Protein AF-S2RNC9-F1 (afdb_monomer)

Structure (mmCIF, N/CA/C/O backbone):
data_AF-S2RNC9-F1
#
_entry.id   AF-S2RNC9-F1
#
loop_
_atom_site.group_PDB
_atom_site.id
_atom_site.type_symbol
_atom_site.label_atom_id
_atom_site.label_alt_id
_atom_site.label_comp_id
_atom_site.label_asym_id
_atom_site.label_entity_id
_atom_site.label_seq_id
_atom_site.pdbx_PDB_ins_code
_atom_site.Cartn_x
_atom_site.Cartn_y
_atom_site.Cartn_z
_atom_site.occupancy
_atom_site.B_iso_or_equiv
_atom_site.auth_seq_id
_atom_site.auth_comp_id
_atom_site.auth_asym_id
_atom_site.auth_atom_id
_atom_site.pdbx_PDB_model_num
ATOM 1 N N . MET A 1 1 ? 23.461 -11.764 4.036 1.00 38.16 1 MET A N 1
ATOM 2 C CA . MET A 1 1 ? 23.977 -10.440 3.626 1.00 38.16 1 MET A CA 1
ATOM 3 C C . MET A 1 1 ? 22.777 -9.528 3.473 1.00 38.16 1 MET A C 1
ATOM 5 O O . MET A 1 1 ? 21.875 -9.905 2.746 1.00 38.16 1 MET A O 1
ATOM 9 N N . LEU A 1 2 ? 22.718 -8.410 4.200 1.00 37.97 2 LEU A N 1
ATOM 10 C CA . LEU A 1 2 ? 21.635 -7.430 4.063 1.00 37.97 2 LEU A CA 1
ATOM 11 C C . LEU A 1 2 ? 21.820 -6.706 2.729 1.00 37.97 2 LEU A C 1
ATOM 13 O O . LEU A 1 2 ? 22.698 -5.852 2.611 1.00 37.97 2 LEU A O 1
ATOM 17 N N . THR A 1 3 ? 21.058 -7.086 1.706 1.00 64.19 3 THR A N 1
ATOM 18 C CA . THR A 1 3 ? 21.074 -6.345 0.443 1.00 64.19 3 THR A CA 1
ATOM 19 C C . THR A 1 3 ? 20.247 -5.068 0.585 1.00 64.19 3 THR A C 1
ATOM 21 O O . THR A 1 3 ? 19.328 -4.990 1.398 1.00 64.19 3 THR A O 1
ATOM 24 N N . VAL A 1 4 ? 20.545 -4.041 -0.212 1.00 50.66 4 VAL A N 1
ATOM 25 C CA . VAL A 1 4 ? 19.729 -2.811 -0.249 1.00 50.66 4 VAL A CA 1
ATOM 26 C C . VAL A 1 4 ? 18.264 -3.139 -0.574 1.00 50.66 4 VAL A C 1
ATOM 28 O O . VAL A 1 4 ? 17.361 -2.500 -0.047 1.00 50.66 4 VAL A O 1
ATOM 31 N N . ILE A 1 5 ? 18.026 -4.189 -1.366 1.00 51.03 5 ILE A N 1
ATOM 32 C CA . ILE A 1 5 ? 16.691 -4.713 -1.671 1.00 51.03 5 ILE A CA 1
ATOM 33 C C . ILE A 1 5 ? 16.026 -5.301 -0.415 1.00 51.03 5 ILE A C 1
ATOM 35 O O . ILE A 1 5 ? 14.860 -5.006 -0.172 1.00 51.03 5 ILE A O 1
ATOM 39 N N . ASP A 1 6 ? 16.755 -6.046 0.424 1.00 49.97 6 ASP A N 1
ATOM 40 C CA . ASP A 1 6 ? 16.234 -6.532 1.714 1.00 49.97 6 ASP A CA 1
ATOM 41 C C . ASP A 1 6 ? 15.921 -5.387 2.672 1.00 49.97 6 ASP A C 1
ATOM 43 O O . ASP A 1 6 ? 14.930 -5.438 3.393 1.00 49.97 6 ASP A O 1
ATOM 47 N N . ILE A 1 7 ? 16.738 -4.332 2.675 1.00 58.16 7 ILE A N 1
ATOM 48 C CA . ILE A 1 7 ? 16.488 -3.141 3.491 1.00 58.16 7 ILE A CA 1
ATOM 49 C C . ILE A 1 7 ? 15.240 -2.418 2.985 1.00 58.16 7 ILE A C 1
ATOM 51 O O . ILE A 1 7 ? 14.390 -2.074 3.794 1.00 58.16 7 ILE A O 1
ATOM 55 N N . ILE A 1 8 ? 15.067 -2.246 1.673 1.00 52.94 8 ILE A N 1
ATOM 56 C CA . ILE A 1 8 ? 13.863 -1.635 1.095 1.00 52.94 8 ILE A CA 1
ATOM 57 C C . ILE A 1 8 ? 12.626 -2.487 1.405 1.00 52.94 8 ILE A C 1
ATOM 59 O O . ILE A 1 8 ? 11.639 -1.953 1.900 1.00 52.94 8 ILE A O 1
ATOM 63 N N . ASN A 1 9 ? 12.677 -3.806 1.204 1.00 53.88 9 ASN A N 1
ATOM 64 C CA . ASN A 1 9 ? 11.552 -4.696 1.503 1.00 53.88 9 ASN A CA 1
ATOM 65 C C . ASN A 1 9 ? 11.236 -4.758 2.997 1.00 53.88 9 ASN A C 1
ATOM 67 O O . ASN A 1 9 ? 10.068 -4.805 3.370 1.00 53.88 9 ASN A O 1
ATOM 71 N N . ARG A 1 10 ? 12.246 -4.719 3.868 1.00 60.25 10 ARG A N 1
ATOM 72 C CA . ARG A 1 10 ? 12.044 -4.735 5.318 1.00 60.25 10 ARG A CA 1
ATOM 73 C C . ARG A 1 10 ? 11.558 -3.390 5.834 1.00 60.25 10 ARG A C 1
ATOM 75 O O . ARG A 1 10 ? 10.644 -3.372 6.637 1.00 60.25 10 ARG A O 1
ATOM 82 N N . VAL A 1 11 ? 12.099 -2.276 5.349 1.00 53.41 11 VAL A N 1
ATOM 83 C CA . VAL A 1 11 ? 11.635 -0.925 5.697 1.00 53.41 11 VAL A CA 1
ATOM 84 C C . VAL A 1 11 ? 10.200 -0.729 5.208 1.00 53.41 11 VAL A C 1
ATOM 86 O O . VAL A 1 11 ? 9.338 -0.329 5.980 1.00 53.41 11 VAL A O 1
ATOM 89 N N . LEU A 1 12 ? 9.895 -1.090 3.961 1.00 49.25 12 LEU A N 1
ATOM 90 C CA . LEU A 1 12 ? 8.552 -0.935 3.399 1.00 49.25 12 LEU A CA 1
ATOM 91 C C . LEU A 1 12 ? 7.565 -2.005 3.881 1.00 49.25 12 LEU A C 1
ATOM 93 O O . LEU A 1 12 ? 6.369 -1.745 3.883 1.00 49.25 12 LEU A O 1
ATOM 97 N N . GLY A 1 13 ? 8.021 -3.188 4.288 1.00 42.44 13 GLY A N 1
ATOM 98 C CA . GLY A 1 13 ? 7.188 -4.217 4.915 1.00 42.44 13 GLY A CA 1
ATOM 99 C C . GLY A 1 13 ? 6.885 -3.920 6.385 1.00 42.44 13 GLY A C 1
ATOM 100 O O . GLY A 1 13 ? 5.780 -4.186 6.840 1.00 42.44 13 GLY A O 1
ATOM 101 N N . TYR A 1 14 ? 7.837 -3.321 7.109 1.00 41.12 14 TYR A N 1
ATOM 102 C CA . TYR A 1 14 ? 7.698 -2.947 8.522 1.00 41.12 14 TYR A CA 1
ATOM 103 C C . TYR A 1 14 ? 6.804 -1.723 8.717 1.00 41.12 14 TYR A C 1
ATOM 105 O O . TYR A 1 14 ? 6.082 -1.609 9.703 1.00 41.12 14 TYR A O 1
ATOM 113 N N . PHE A 1 15 ? 6.805 -0.815 7.746 1.00 41.19 15 PHE A N 1
ATOM 114 C CA . PHE A 1 15 ? 5.815 0.235 7.702 1.00 41.19 15 PHE A CA 1
ATOM 115 C C . PHE A 1 15 ? 4.518 -0.323 7.111 1.00 41.19 15 PHE A C 1
ATOM 117 O O . PHE A 1 15 ? 4.415 -0.533 5.898 1.00 41.19 15 PHE A O 1
ATOM 124 N N . ASN A 1 16 ? 3.483 -0.470 7.940 1.00 47.38 16 ASN A N 1
ATOM 125 C CA . ASN A 1 16 ? 2.091 -0.608 7.495 1.00 47.38 16 ASN A CA 1
ATOM 126 C C . ASN A 1 16 ? 1.578 0.704 6.847 1.00 47.38 16 ASN A C 1
ATOM 128 O O . ASN A 1 16 ? 0.508 1.221 7.142 1.00 47.38 16 ASN A O 1
ATOM 132 N N . VAL A 1 17 ? 2.416 1.321 6.013 1.00 45.97 17 VAL A N 1
ATOM 133 C CA . VAL A 1 17 ? 2.155 2.551 5.284 1.00 45.97 17 VAL A CA 1
ATOM 134 C C . VAL A 1 17 ? 1.206 2.215 4.147 1.00 45.97 17 VAL A C 1
ATOM 136 O O . VAL A 1 17 ? 1.411 1.226 3.438 1.00 45.97 17 VAL A O 1
ATOM 139 N N . ALA A 1 18 ? 0.183 3.055 3.992 1.00 53.00 18 ALA A N 1
ATOM 140 C CA . ALA A 1 18 ? -0.773 3.004 2.897 1.00 53.00 18 ALA A CA 1
ATOM 141 C C . ALA A 1 18 ? -0.081 2.759 1.541 1.00 53.00 18 ALA A C 1
ATOM 143 O O . ALA A 1 18 ? 1.075 3.129 1.327 1.00 53.00 18 ALA A O 1
ATOM 144 N N . ASP A 1 19 ? -0.795 2.184 0.579 1.00 63.41 19 ASP A N 1
ATOM 145 C CA . ASP A 1 19 ? -0.248 1.875 -0.750 1.00 63.41 19 ASP A CA 1
ATOM 146 C C . ASP A 1 19 ? 0.374 3.104 -1.454 1.00 63.41 19 ASP A C 1
ATOM 148 O O . ASP A 1 19 ? 1.277 2.984 -2.287 1.00 63.41 19 ASP A O 1
ATOM 152 N N . LYS A 1 20 ? -0.066 4.318 -1.096 1.00 66.88 20 LYS A N 1
ATOM 153 C CA . LYS A 1 20 ? 0.279 5.561 -1.793 1.00 66.88 20 LYS A CA 1
ATOM 154 C C . LYS A 1 20 ? 1.705 6.075 -1.520 1.00 66.88 20 LYS A C 1
ATOM 156 O O . LYS A 1 20 ? 2.403 6.347 -2.499 1.00 66.88 20 LYS A O 1
ATOM 161 N N . PRO A 1 21 ? 2.211 6.210 -0.273 1.00 71.12 21 PRO A N 1
ATOM 162 C CA . PRO A 1 21 ? 3.603 6.620 -0.065 1.00 71.12 21 PRO A CA 1
ATOM 163 C C . PRO A 1 21 ? 4.615 5.559 -0.513 1.00 71.12 21 PRO A C 1
ATOM 165 O O . PRO A 1 21 ? 5.657 5.924 -1.060 1.00 71.12 21 PRO A O 1
ATOM 168 N N . LYS A 1 22 ? 4.290 4.261 -0.378 1.00 71.06 22 LYS A N 1
ATOM 169 C CA . LYS A 1 22 ? 5.110 3.176 -0.947 1.00 71.06 22 LYS A CA 1
ATOM 170 C C . LYS A 1 22 ? 5.212 3.322 -2.465 1.00 71.06 22 LYS A C 1
ATOM 172 O O . LYS A 1 22 ? 6.315 3.343 -3.006 1.00 71.06 22 LYS A O 1
ATOM 177 N N . GLY A 1 23 ? 4.081 3.529 -3.142 1.00 75.75 23 GLY A N 1
ATOM 178 C CA . GLY A 1 23 ? 4.039 3.762 -4.586 1.00 75.75 23 GLY A CA 1
ATOM 179 C C . GLY A 1 23 ? 4.859 4.973 -5.046 1.00 75.75 23 GLY A C 1
ATOM 180 O O . GLY A 1 23 ? 5.595 4.883 -6.031 1.00 75.75 23 GLY A O 1
ATOM 181 N N . LYS A 1 24 ? 4.834 6.085 -4.294 1.00 82.06 24 LYS A N 1
ATOM 182 C CA . LYS A 1 24 ? 5.687 7.260 -4.566 1.00 82.06 24 LYS A CA 1
ATOM 183 C C . LYS A 1 24 ? 7.178 6.923 -4.503 1.00 82.06 24 LYS A C 1
ATOM 185 O O . LYS A 1 24 ? 7.923 7.310 -5.401 1.00 82.06 24 LYS A O 1
ATOM 190 N N . ALA A 1 25 ? 7.613 6.206 -3.466 1.00 81.06 25 ALA A N 1
ATOM 191 C CA . ALA A 1 25 ? 9.011 5.808 -3.310 1.00 81.06 25 ALA A CA 1
ATOM 192 C C . ALA A 1 25 ? 9.459 4.867 -4.440 1.00 81.06 25 ALA A C 1
ATOM 194 O O . ALA A 1 25 ? 10.486 5.110 -5.074 1.00 81.06 25 ALA A O 1
ATOM 195 N N . PHE A 1 26 ? 8.653 3.850 -4.761 1.00 78.06 26 PHE A N 1
ATOM 196 C CA . PHE A 1 26 ? 8.945 2.936 -5.867 1.00 78.06 26 PHE A CA 1
ATOM 197 C C . PHE A 1 26 ? 8.997 3.642 -7.222 1.00 78.06 26 PHE A C 1
ATOM 199 O O . PHE A 1 26 ? 9.843 3.300 -8.042 1.00 78.06 26 PHE A O 1
ATOM 206 N N . THR A 1 27 ? 8.163 4.661 -7.446 1.00 84.50 27 THR A N 1
ATOM 207 C CA . THR A 1 27 ? 8.197 5.454 -8.685 1.00 84.50 27 THR A CA 1
ATOM 208 C C . THR A 1 27 ? 9.538 6.177 -8.851 1.00 84.50 27 THR A C 1
ATOM 210 O O . THR A 1 27 ? 10.108 6.160 -9.941 1.00 84.50 27 THR A O 1
ATOM 213 N N . TRP A 1 28 ? 10.091 6.755 -7.776 1.00 86.06 28 TRP A N 1
ATOM 214 C CA . TRP A 1 28 ? 11.418 7.385 -7.806 1.00 86.06 28 TRP A CA 1
ATOM 215 C C . TRP A 1 28 ? 12.544 6.382 -8.052 1.00 86.06 28 TRP A C 1
ATOM 217 O O . TRP A 1 28 ? 13.416 6.627 -8.885 1.00 86.06 28 TRP A O 1
ATOM 227 N N . VAL A 1 29 ? 12.513 5.237 -7.366 1.00 85.56 29 VAL A N 1
ATOM 228 C CA . VAL A 1 29 ? 13.508 4.170 -7.558 1.00 85.56 29 VAL A CA 1
ATOM 229 C C . VAL A 1 29 ? 13.458 3.642 -8.993 1.00 85.56 29 VAL A C 1
ATOM 231 O O . VAL A 1 29 ? 14.498 3.517 -9.639 1.00 85.56 29 VAL A O 1
ATOM 234 N N . ALA A 1 30 ? 12.256 3.394 -9.519 1.00 82.44 30 ALA A N 1
ATOM 235 C CA . ALA A 1 30 ? 12.051 2.946 -10.890 1.00 82.44 30 ALA A CA 1
ATOM 236 C C . ALA A 1 30 ? 12.548 3.979 -11.909 1.00 82.44 30 ALA A C 1
ATOM 238 O O . ALA A 1 30 ? 13.181 3.599 -12.889 1.00 82.44 30 ALA A O 1
ATOM 239 N N . LEU A 1 31 ? 12.327 5.276 -11.665 1.00 91.38 31 LEU A N 1
ATOM 240 C CA . LEU A 1 31 ? 12.847 6.346 -12.516 1.00 91.38 31 LEU A CA 1
ATOM 241 C C . LEU A 1 31 ? 14.376 6.289 -12.607 1.00 91.38 31 LEU A C 1
ATOM 243 O O . LEU A 1 31 ? 14.918 6.234 -13.709 1.00 91.38 31 LEU A O 1
ATOM 247 N N . ILE A 1 32 ? 15.068 6.236 -11.466 1.00 90.75 32 ILE A N 1
ATOM 248 C CA . ILE A 1 32 ? 16.538 6.176 -11.417 1.00 90.75 32 ILE A CA 1
ATOM 249 C C . ILE A 1 32 ? 17.053 4.905 -12.109 1.00 90.75 32 ILE A C 1
ATOM 251 O O . ILE A 1 32 ? 17.954 4.976 -12.948 1.00 90.75 32 ILE A O 1
ATOM 255 N N . ALA A 1 33 ? 16.452 3.750 -11.814 1.00 86.69 33 ALA A N 1
ATOM 256 C CA . ALA A 1 33 ? 16.805 2.484 -12.450 1.00 86.69 33 ALA A CA 1
ATOM 257 C C . ALA A 1 33 ? 16.598 2.523 -13.976 1.00 86.69 33 ALA A C 1
ATOM 259 O O . ALA A 1 33 ? 17.417 1.995 -14.729 1.00 86.69 33 ALA A O 1
ATOM 260 N N . ASN A 1 34 ? 15.550 3.200 -14.453 1.00 92.81 34 ASN A N 1
ATOM 261 C CA . ASN A 1 34 ? 15.284 3.332 -15.881 1.00 92.81 34 ASN A CA 1
ATOM 262 C C . ASN A 1 34 ? 16.340 4.196 -16.593 1.00 92.81 34 ASN A C 1
ATOM 264 O O . ASN A 1 34 ? 16.737 3.887 -17.714 1.00 92.81 34 ASN A O 1
ATOM 268 N N . PHE A 1 35 ? 16.877 5.232 -15.941 1.00 94.06 35 PHE A N 1
ATOM 269 C CA . PHE A 1 35 ? 18.007 5.997 -16.489 1.00 94.06 35 PHE A CA 1
ATOM 270 C C . PHE A 1 35 ? 19.306 5.181 -16.550 1.00 94.06 35 PHE A C 1
ATOM 272 O O . PHE A 1 35 ? 20.094 5.351 -17.482 1.00 94.06 35 PHE A O 1
ATOM 279 N N . TYR A 1 36 ? 19.518 4.247 -15.620 1.00 91.31 36 TYR A N 1
ATOM 280 C CA . TYR A 1 36 ? 20.613 3.284 -15.747 1.00 91.31 36 TYR A CA 1
ATOM 281 C C . TYR A 1 36 ? 20.407 2.347 -16.949 1.00 91.31 36 TYR A C 1
ATOM 283 O O . TYR A 1 36 ? 21.340 2.090 -17.711 1.00 91.31 36 TYR A O 1
ATOM 291 N N . LEU A 1 37 ? 19.173 1.897 -17.188 1.00 91.31 37 LEU A N 1
ATOM 292 C CA . LEU A 1 37 ? 18.830 1.098 -18.366 1.00 91.31 37 LEU A CA 1
ATOM 293 C C . LEU A 1 37 ? 19.075 1.875 -19.674 1.00 91.31 37 LEU A C 1
ATOM 295 O O . LEU A 1 37 ? 19.628 1.315 -20.622 1.00 91.31 37 LEU A O 1
ATOM 299 N N . LEU A 1 38 ? 18.772 3.179 -19.704 1.00 95.62 38 LEU A N 1
ATOM 300 C CA . LEU A 1 38 ? 19.128 4.066 -20.818 1.00 95.62 38 LEU A CA 1
ATOM 301 C C . LEU A 1 38 ? 20.645 4.128 -21.048 1.00 95.62 38 LEU A C 1
ATOM 303 O O . LEU A 1 38 ? 21.097 4.041 -22.190 1.00 95.62 38 LEU A O 1
ATOM 307 N N . TYR A 1 39 ? 21.436 4.251 -19.980 1.00 95.44 39 TYR A N 1
ATOM 308 C CA . TYR A 1 39 ? 22.897 4.233 -20.073 1.00 95.44 39 TYR A CA 1
ATOM 309 C C . TYR A 1 39 ? 23.404 2.936 -20.725 1.00 95.44 39 TYR A C 1
ATOM 311 O O . TYR A 1 39 ? 24.188 2.988 -21.677 1.00 95.44 39 TYR A O 1
ATOM 319 N N . VAL A 1 40 ? 22.899 1.777 -20.287 1.00 94.12 40 VAL A N 1
ATOM 320 C CA . VAL A 1 40 ? 23.241 0.469 -20.875 1.00 94.12 40 VAL A CA 1
ATOM 321 C C . VAL A 1 40 ? 22.823 0.392 -22.347 1.00 94.12 40 VAL A C 1
ATOM 323 O O . VAL A 1 40 ? 23.594 -0.098 -23.177 1.00 94.12 40 VAL A O 1
ATOM 326 N N . ALA A 1 41 ? 21.641 0.906 -22.698 1.00 94.75 41 ALA A N 1
ATOM 327 C CA . ALA A 1 41 ? 21.161 0.940 -24.078 1.00 94.75 41 ALA A CA 1
ATOM 328 C C . ALA A 1 41 ? 22.113 1.727 -24.991 1.00 94.75 41 ALA A C 1
ATOM 330 O O . ALA A 1 41 ? 22.557 1.211 -26.019 1.00 94.75 41 ALA A O 1
ATOM 331 N N . ILE A 1 42 ? 22.484 2.946 -24.581 1.00 95.50 42 ILE A N 1
ATOM 332 C CA . ILE A 1 42 ? 23.408 3.814 -25.324 1.00 95.50 42 ILE A CA 1
ATOM 333 C C . ILE A 1 42 ? 24.778 3.149 -25.461 1.00 95.50 42 ILE A C 1
ATOM 335 O O . ILE A 1 42 ? 25.360 3.168 -26.546 1.00 95.50 42 ILE A O 1
ATOM 339 N N . GLN A 1 43 ? 25.285 2.529 -24.392 1.00 94.06 43 GLN A N 1
ATOM 340 C CA . GLN A 1 43 ? 26.579 1.856 -24.426 1.00 94.06 43 GLN A CA 1
ATOM 341 C C . GLN A 1 43 ? 26.592 0.711 -25.448 1.00 94.06 43 GLN A C 1
ATOM 343 O O . GLN A 1 43 ? 27.542 0.602 -26.215 1.00 94.06 43 GLN A O 1
ATOM 348 N N . ASN A 1 44 ? 25.527 -0.091 -25.529 1.00 91.69 44 ASN A N 1
ATOM 349 C CA . ASN A 1 44 ? 25.417 -1.178 -26.509 1.00 91.69 44 ASN A CA 1
ATOM 350 C C . ASN A 1 44 ? 25.203 -0.670 -27.948 1.00 91.69 44 ASN A C 1
ATOM 352 O O . ASN A 1 44 ? 25.715 -1.270 -28.888 1.00 91.69 44 ASN A O 1
ATOM 356 N N . LEU A 1 45 ? 24.490 0.445 -28.140 1.00 92.75 45 LEU A N 1
ATOM 357 C CA . LEU A 1 45 ? 24.256 1.049 -29.463 1.00 92.75 45 LEU A CA 1
ATOM 358 C C . LEU A 1 45 ? 25.539 1.570 -30.130 1.00 92.75 45 LEU A C 1
ATOM 360 O O . LEU A 1 45 ? 25.626 1.609 -31.360 1.00 92.75 45 LEU A O 1
ATOM 364 N N . ARG A 1 46 ? 26.540 1.956 -29.331 1.00 92.44 46 ARG A N 1
ATOM 365 C CA . ARG A 1 46 ? 27.834 2.458 -29.822 1.00 92.44 46 ARG A CA 1
ATOM 366 C C . ARG A 1 46 ? 28.664 1.388 -30.532 1.00 92.44 46 ARG A C 1
ATOM 368 O O . ARG A 1 46 ? 29.428 1.732 -31.430 1.00 92.44 46 ARG A O 1
ATOM 375 N N . TYR A 1 47 ? 28.501 0.114 -30.175 1.00 91.62 47 TYR A N 1
ATOM 376 C CA . TYR A 1 47 ? 29.280 -0.987 -30.745 1.00 91.62 47 TYR A CA 1
ATOM 377 C C . TYR A 1 47 ? 28.470 -1.736 -31.814 1.00 91.62 47 TYR A C 1
ATOM 379 O O . TYR A 1 47 ? 27.368 -2.194 -31.506 1.00 91.62 47 TYR A O 1
ATOM 387 N N . PRO A 1 48 ? 28.988 -1.905 -33.049 1.00 88.44 48 PRO A N 1
ATOM 388 C CA . PRO A 1 48 ? 28.258 -2.529 -34.158 1.00 88.44 48 PRO A CA 1
ATOM 389 C C . PRO A 1 48 ? 27.642 -3.891 -33.813 1.00 88.44 48 PRO A C 1
ATOM 391 O O . PRO A 1 48 ? 26.459 -4.101 -34.081 1.00 88.44 48 PRO A O 1
ATOM 394 N N . ASP A 1 49 ? 28.397 -4.754 -33.130 1.00 91.94 49 ASP A N 1
ATOM 395 C CA . ASP A 1 49 ? 27.987 -6.126 -32.789 1.00 91.94 49 ASP A CA 1
ATOM 396 C C . ASP A 1 49 ? 26.887 -6.195 -31.716 1.00 91.94 49 ASP A C 1
ATOM 398 O O . ASP A 1 49 ? 26.207 -7.210 -31.562 1.00 91.94 49 ASP A O 1
ATOM 402 N N . PHE A 1 50 ? 26.669 -5.104 -30.978 1.00 92.00 50 PHE A N 1
ATOM 403 C CA . PHE A 1 50 ? 25.724 -5.040 -29.861 1.00 92.00 50 PHE A CA 1
ATOM 404 C C . PHE A 1 50 ? 24.512 -4.147 -30.148 1.00 92.00 50 PHE A C 1
ATOM 406 O O . PHE A 1 50 ? 23.623 -4.029 -29.301 1.00 92.00 50 PHE A O 1
ATOM 413 N N . ARG A 1 51 ? 24.407 -3.572 -31.355 1.00 90.06 51 ARG A N 1
ATOM 414 C CA . ARG A 1 51 ? 23.335 -2.631 -31.728 1.00 90.06 51 ARG A CA 1
ATOM 415 C C . ARG A 1 51 ? 21.933 -3.182 -31.519 1.00 90.06 51 ARG A C 1
ATOM 417 O O . ARG A 1 51 ? 21.077 -2.456 -31.029 1.00 90.06 51 AR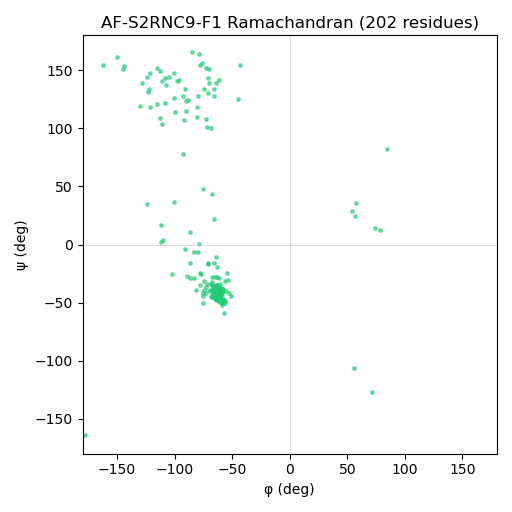G A O 1
ATOM 424 N N . ILE A 1 52 ? 21.701 -4.456 -31.837 1.00 92.44 52 ILE A N 1
ATOM 425 C CA . ILE A 1 52 ? 20.387 -5.092 -31.645 1.00 92.44 52 ILE A CA 1
ATOM 426 C C . ILE A 1 52 ? 20.036 -5.143 -30.154 1.00 92.44 52 ILE A C 1
ATOM 428 O O . ILE A 1 52 ? 18.931 -4.774 -29.766 1.00 92.44 52 ILE A O 1
ATOM 432 N N . ARG A 1 53 ? 20.991 -5.529 -29.296 1.00 90.38 53 ARG A N 1
ATOM 433 C CA . ARG A 1 53 ? 20.793 -5.537 -27.837 1.00 90.38 53 ARG A CA 1
ATOM 434 C C . ARG A 1 53 ? 20.544 -4.126 -27.312 1.00 90.38 53 ARG A C 1
ATOM 436 O O . ARG A 1 53 ? 19.630 -3.921 -26.522 1.00 90.38 53 ARG A O 1
ATOM 443 N N . GLY A 1 54 ? 21.310 -3.149 -27.793 1.00 92.31 54 GLY A N 1
ATOM 444 C CA . GLY A 1 54 ? 21.120 -1.742 -27.451 1.00 92.31 54 GLY A CA 1
ATOM 445 C C . GLY A 1 54 ? 19.754 -1.201 -27.880 1.00 92.31 54 GLY A C 1
ATOM 446 O O . GLY A 1 54 ? 19.109 -0.511 -27.097 1.00 92.31 54 GLY A O 1
ATOM 447 N N . ALA A 1 55 ? 19.267 -1.577 -29.064 1.00 94.19 55 ALA A N 1
ATOM 448 C CA . ALA A 1 55 ? 17.932 -1.221 -29.540 1.00 94.19 55 ALA A CA 1
ATOM 449 C C . ALA A 1 55 ? 16.821 -1.856 -28.685 1.00 94.19 55 ALA A C 1
ATOM 451 O O . ALA A 1 55 ? 15.852 -1.178 -28.351 1.00 94.19 55 ALA A O 1
ATOM 452 N N . LEU A 1 56 ? 16.976 -3.118 -28.265 1.00 93.38 56 LEU A N 1
ATOM 453 C CA . LEU A 1 56 ? 16.035 -3.776 -27.350 1.00 93.38 56 LEU A CA 1
ATOM 454 C C . LEU A 1 56 ? 16.001 -3.099 -25.974 1.00 93.38 56 LEU A C 1
ATOM 456 O O . LEU A 1 56 ? 14.919 -2.840 -25.450 1.00 93.38 56 LEU A O 1
ATOM 460 N N . PHE A 1 57 ? 17.161 -2.752 -25.406 1.00 91.19 57 PHE A N 1
ATOM 461 C CA . PHE A 1 57 ? 17.211 -1.983 -24.160 1.00 91.19 57 PHE A CA 1
ATOM 462 C C . PHE A 1 57 ? 16.621 -0.581 -24.332 1.00 91.19 57 PHE A C 1
ATOM 464 O O . PHE A 1 57 ? 15.910 -0.106 -23.455 1.00 91.19 57 PHE A O 1
ATOM 471 N N . MET A 1 58 ? 16.837 0.073 -25.472 1.00 95.44 58 MET A N 1
ATOM 472 C CA . MET A 1 58 ? 16.230 1.374 -25.751 1.00 95.44 58 MET A CA 1
ATOM 473 C C . MET A 1 58 ? 14.702 1.285 -25.849 1.00 95.44 58 MET A C 1
ATOM 475 O O . MET A 1 58 ? 14.001 2.143 -25.316 1.00 95.44 58 MET A O 1
ATOM 479 N N . LEU A 1 59 ? 14.173 0.226 -26.464 1.00 93.88 59 LEU A N 1
ATOM 480 C CA . LEU A 1 59 ? 12.737 -0.038 -26.488 1.00 93.88 59 LEU A CA 1
ATOM 481 C C . LEU A 1 59 ? 12.197 -0.272 -25.071 1.00 93.88 59 LEU A C 1
ATOM 483 O O . LEU A 1 59 ? 11.204 0.347 -24.689 1.00 93.88 59 LEU A O 1
ATOM 487 N N . ALA A 1 60 ? 12.871 -1.100 -24.267 1.00 88.44 60 ALA A N 1
ATOM 488 C CA . ALA A 1 60 ? 12.494 -1.336 -22.874 1.00 88.44 60 ALA A CA 1
ATOM 489 C C . ALA A 1 60 ? 12.495 -0.039 -22.045 1.00 88.44 60 ALA A C 1
ATOM 491 O O . ALA A 1 60 ? 11.556 0.193 -21.286 1.00 88.44 60 ALA A O 1
ATOM 492 N N . PHE A 1 61 ? 13.483 0.843 -22.244 1.00 92.81 61 PHE A N 1
ATOM 493 C CA . PHE A 1 61 ? 13.537 2.158 -21.600 1.00 92.81 61 PHE A CA 1
ATOM 494 C C . PHE A 1 61 ? 12.282 2.986 -21.879 1.00 92.81 61 PHE A C 1
ATOM 496 O O . PHE A 1 61 ? 11.688 3.523 -20.946 1.00 92.81 61 PHE A O 1
ATOM 503 N N . VAL A 1 62 ? 11.869 3.083 -23.148 1.00 94.19 62 VAL A N 1
ATOM 504 C CA . VAL A 1 62 ? 10.688 3.865 -23.547 1.00 94.19 62 VAL A CA 1
ATOM 505 C C . VAL A 1 62 ? 9.416 3.274 -22.943 1.00 94.19 62 VAL A C 1
ATOM 507 O O . VAL A 1 62 ? 8.593 4.013 -22.400 1.00 94.19 62 VAL A O 1
ATOM 510 N N . VAL A 1 63 ? 9.272 1.947 -22.983 1.00 86.44 63 VAL A N 1
ATOM 511 C CA . VAL A 1 63 ? 8.121 1.247 -22.397 1.00 86.44 63 VAL A CA 1
ATOM 512 C C . VAL A 1 63 ? 8.044 1.492 -20.889 1.00 86.44 63 VAL A C 1
ATOM 514 O O . VAL A 1 63 ? 6.995 1.892 -20.385 1.00 86.44 63 VAL A O 1
ATOM 517 N N . PHE A 1 64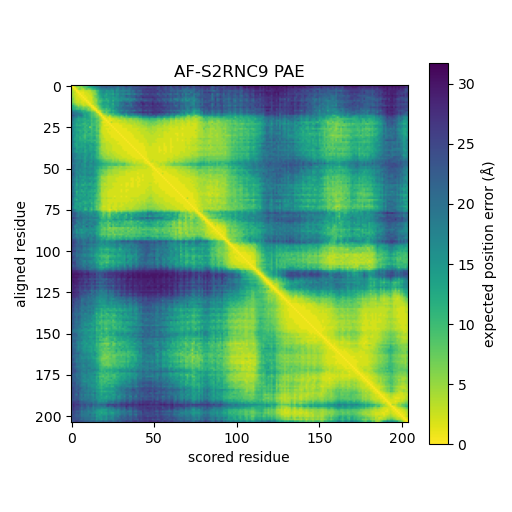 ? 9.147 1.319 -20.157 1.00 85.19 64 PHE A N 1
ATOM 518 C CA . PHE A 1 64 ? 9.164 1.576 -18.718 1.00 85.19 64 PHE A CA 1
ATOM 519 C C . PHE A 1 64 ? 8.979 3.053 -18.386 1.00 85.19 64 PHE A C 1
ATOM 521 O O . PHE A 1 64 ? 8.266 3.365 -17.436 1.00 85.19 64 PHE A O 1
ATOM 528 N N . LEU A 1 65 ? 9.542 3.968 -19.178 1.00 91.06 65 LEU A N 1
ATOM 529 C CA . LEU A 1 65 ? 9.366 5.405 -18.979 1.00 91.06 65 LEU A CA 1
ATOM 530 C C . LEU A 1 65 ? 7.890 5.801 -19.074 1.00 91.06 65 LEU A C 1
ATOM 532 O O . LEU A 1 65 ? 7.420 6.600 -18.267 1.00 91.06 65 LEU A O 1
ATOM 536 N N . TYR A 1 66 ? 7.153 5.208 -20.013 1.00 86.69 66 TYR A N 1
ATOM 537 C CA . TYR A 1 66 ? 5.713 5.408 -20.136 1.00 86.69 66 TYR A CA 1
ATOM 538 C C . TYR A 1 66 ? 4.962 4.970 -18.864 1.00 86.69 66 TYR A C 1
ATOM 540 O O . TYR A 1 66 ? 4.197 5.761 -18.310 1.00 86.69 66 TYR A O 1
ATOM 548 N N . PHE A 1 67 ? 5.231 3.770 -18.333 1.00 81.94 67 PHE A N 1
ATOM 549 C CA . PHE A 1 67 ? 4.602 3.309 -17.085 1.00 81.94 67 PHE A CA 1
ATOM 550 C C . PHE A 1 67 ? 5.033 4.121 -15.859 1.00 81.94 67 PHE A C 1
ATOM 552 O O . PHE A 1 67 ? 4.218 4.391 -14.979 1.00 81.94 67 PHE A O 1
ATOM 559 N N . ILE A 1 68 ? 6.291 4.561 -15.797 1.00 85.88 68 ILE A N 1
ATOM 560 C CA . ILE A 1 68 ? 6.775 5.457 -14.741 1.00 85.88 68 ILE A CA 1
ATOM 561 C C . ILE A 1 68 ? 6.041 6.798 -14.813 1.00 85.88 68 ILE A C 1
ATOM 563 O O . ILE A 1 68 ? 5.631 7.311 -13.777 1.00 85.88 68 ILE A O 1
ATOM 567 N N . GLY A 1 69 ? 5.810 7.340 -16.011 1.00 85.12 69 GLY A N 1
ATOM 568 C CA . GLY A 1 69 ? 5.020 8.555 -16.211 1.00 85.12 69 GLY A CA 1
ATOM 569 C C . GLY A 1 69 ? 3.567 8.399 -15.755 1.00 85.12 69 GLY A C 1
ATOM 570 O O . GLY A 1 69 ? 3.042 9.284 -15.078 1.00 85.12 69 GLY A O 1
ATOM 571 N N . LEU A 1 70 ? 2.934 7.259 -16.053 1.00 83.19 70 LEU A N 1
ATOM 572 C CA . LEU A 1 70 ? 1.596 6.937 -15.544 1.00 83.19 70 LEU A CA 1
ATOM 573 C C . LEU A 1 70 ? 1.574 6.819 -14.015 1.00 83.19 70 LEU A C 1
ATOM 575 O O . LEU A 1 70 ? 0.682 7.380 -13.384 1.00 83.19 70 LEU A O 1
ATOM 579 N N . ASN A 1 71 ? 2.573 6.170 -13.413 1.00 79.38 71 ASN A N 1
ATOM 580 C CA . ASN A 1 71 ? 2.723 6.098 -11.958 1.00 79.38 71 ASN A CA 1
ATOM 581 C C . ASN A 1 71 ? 2.947 7.480 -11.335 1.00 79.38 71 ASN A C 1
ATOM 583 O O . ASN A 1 71 ? 2.362 7.798 -10.301 1.00 79.38 71 ASN A O 1
ATOM 587 N N . PHE A 1 72 ? 3.751 8.332 -11.974 1.00 85.38 72 PHE A N 1
ATOM 588 C CA . PHE A 1 72 ? 3.983 9.694 -11.510 1.00 85.38 72 PHE A CA 1
ATOM 589 C C . PHE A 1 72 ? 2.689 10.499 -11.539 1.00 85.38 72 PHE A C 1
ATOM 591 O O . PHE A 1 72 ? 2.351 11.164 -10.560 1.00 85.38 72 PHE A O 1
ATOM 598 N N . LEU A 1 73 ? 1.925 10.381 -12.630 1.00 83.31 73 LEU A N 1
ATOM 599 C CA . LEU A 1 73 ? 0.597 10.957 -12.700 1.00 83.31 73 LEU A CA 1
ATOM 600 C C . LEU A 1 73 ? -0.247 10.411 -11.554 1.00 83.31 73 LEU A C 1
ATOM 602 O O . LEU A 1 73 ? -0.623 11.208 -10.721 1.00 83.31 73 LEU A O 1
ATOM 606 N N . TYR A 1 74 ? -0.442 9.100 -11.434 1.00 79.81 74 TYR A N 1
ATOM 607 C CA . TYR A 1 74 ? -1.317 8.476 -10.439 1.00 79.81 74 TYR A CA 1
ATOM 608 C C . TYR A 1 74 ? -1.000 8.846 -8.980 1.00 79.81 74 TYR A C 1
ATOM 610 O O . TYR A 1 74 ? -1.891 9.236 -8.220 1.00 79.81 74 TYR A O 1
ATOM 618 N N . TYR A 1 75 ? 0.265 8.716 -8.570 1.00 77.50 75 TYR A N 1
ATOM 619 C CA . TYR A 1 75 ? 0.669 8.871 -7.173 1.00 77.50 75 TYR A CA 1
ATOM 620 C C . TYR A 1 75 ? 0.882 10.333 -6.758 1.00 77.50 75 TYR A C 1
ATOM 622 O O . TYR A 1 75 ? 0.698 10.655 -5.578 1.00 77.50 75 TYR A O 1
ATOM 630 N N . PHE A 1 76 ? 1.271 11.220 -7.683 1.00 80.62 76 PHE A N 1
ATOM 631 C CA . PHE A 1 76 ? 1.552 12.632 -7.377 1.00 80.62 76 PHE A CA 1
ATOM 632 C C . PHE A 1 76 ? 0.423 13.573 -7.788 1.00 80.62 76 PHE A C 1
ATOM 634 O O . PHE A 1 76 ? 0.249 14.625 -7.180 1.00 80.62 76 PHE A O 1
ATOM 641 N N . THR A 1 77 ? -0.378 13.190 -8.775 1.00 72.81 77 THR A N 1
ATOM 642 C CA . THR A 1 77 ? -1.524 13.952 -9.258 1.00 72.81 77 THR A CA 1
ATOM 643 C C . THR A 1 77 ? -2.741 13.048 -9.101 1.00 72.81 77 THR A C 1
ATOM 645 O O . THR A 1 77 ? -2.813 11.998 -9.709 1.00 72.81 77 THR A O 1
ATOM 648 N N . ASN A 1 78 ? -3.758 13.392 -8.315 1.00 66.25 78 ASN A N 1
ATOM 649 C CA . ASN A 1 78 ? -4.913 12.489 -8.121 1.00 66.25 78 ASN A CA 1
ATOM 650 C C . ASN A 1 78 ? -5.768 12.254 -9.406 1.00 66.25 78 ASN A C 1
ATOM 652 O O . ASN A 1 78 ? -6.933 11.873 -9.325 1.00 66.25 78 ASN A O 1
ATOM 656 N N . LYS A 1 79 ? -5.219 12.458 -10.607 1.00 70.75 79 LYS A N 1
ATOM 657 C CA . LYS A 1 79 ? -5.813 12.305 -11.931 1.00 70.75 79 LYS A CA 1
ATOM 658 C C . LYS A 1 79 ? -5.387 10.980 -12.568 1.00 70.75 79 LYS A C 1
ATOM 660 O O . LYS A 1 79 ? -4.282 10.499 -12.358 1.00 70.75 79 LYS A O 1
ATOM 665 N N . THR A 1 80 ? -6.276 10.414 -13.370 1.00 66.81 80 THR A N 1
ATOM 666 C CA . THR A 1 80 ? -5.990 9.287 -14.267 1.00 66.81 80 THR A CA 1
ATOM 667 C C . THR A 1 80 ? -6.166 9.748 -15.713 1.00 66.81 80 THR A C 1
ATOM 669 O O . THR A 1 80 ? -6.924 10.683 -15.983 1.00 66.81 80 THR A O 1
ATOM 672 N N . THR A 1 81 ? -5.451 9.125 -16.650 1.00 70.81 81 THR A N 1
ATOM 673 C CA . THR A 1 81 ? -5.489 9.490 -18.076 1.00 70.81 81 THR A CA 1
ATOM 674 C C . THR A 1 81 ? -6.220 8.423 -18.885 1.00 70.81 81 THR A C 1
ATOM 676 O O . THR A 1 81 ? -6.064 7.234 -18.639 1.00 70.81 81 THR A O 1
ATOM 679 N N . LYS A 1 82 ? -6.992 8.833 -19.901 1.00 68.12 82 LYS A N 1
ATOM 680 C CA . LYS A 1 82 ? -7.738 7.916 -20.792 1.00 68.12 82 LYS A CA 1
ATOM 681 C C . LYS A 1 82 ? -6.841 6.973 -21.610 1.00 68.12 82 LYS A C 1
ATOM 683 O O . LYS A 1 82 ? -7.311 5.960 -22.111 1.00 68.12 82 LYS A O 1
ATOM 688 N N . PHE A 1 83 ? -5.565 7.318 -21.742 1.00 72.75 83 PHE A N 1
ATOM 689 C CA . PHE A 1 83 ? -4.532 6.520 -22.403 1.00 72.75 83 PHE A CA 1
ATOM 690 C C . PHE A 1 83 ? -3.858 5.506 -21.475 1.00 72.75 83 PHE A C 1
ATOM 692 O O . PHE A 1 83 ? -2.835 4.957 -21.861 1.00 72.75 83 PHE A O 1
ATOM 699 N N . ASP A 1 84 ? -4.369 5.275 -20.265 1.00 71.12 84 ASP A N 1
ATOM 700 C CA . ASP A 1 84 ? -3.809 4.290 -19.344 1.00 71.12 84 ASP A CA 1
ATOM 701 C C . ASP A 1 84 ? -4.120 2.857 -19.813 1.00 71.12 84 ASP A C 1
ATOM 703 O O . ASP A 1 84 ? -5.262 2.391 -19.764 1.00 71.12 84 ASP A O 1
ATOM 707 N N . ILE A 1 85 ? -3.095 2.157 -20.303 1.00 76.31 85 ILE A N 1
ATOM 708 C CA . ILE A 1 85 ? -3.193 0.747 -20.710 1.00 76.31 85 ILE A CA 1
ATOM 709 C C . ILE A 1 85 ? -2.868 -0.224 -19.569 1.00 76.31 85 ILE A C 1
ATOM 711 O O . ILE A 1 85 ? -3.003 -1.434 -19.765 1.00 76.31 85 ILE A O 1
ATOM 715 N N . SER A 1 86 ? -2.475 0.275 -18.391 1.00 69.31 86 SER A N 1
ATOM 716 C CA . SER A 1 86 ? -2.107 -0.544 -17.228 1.00 69.31 86 SER A CA 1
ATOM 717 C C . SER A 1 86 ? -3.191 -1.565 -16.864 1.00 69.31 86 SER A C 1
ATOM 719 O O . SER A 1 86 ? -2.836 -2.730 -16.706 1.00 69.31 86 SER A O 1
ATOM 721 N N . PRO A 1 87 ? -4.506 -1.244 -16.885 1.00 68.25 87 PRO A N 1
ATOM 722 C CA . PRO A 1 87 ? -5.549 -2.232 -16.587 1.00 68.25 87 PRO A CA 1
ATOM 723 C C . PRO A 1 87 ? -5.564 -3.430 -17.548 1.00 68.25 87 PRO A C 1
ATOM 725 O O . PRO A 1 87 ? -5.861 -4.559 -17.157 1.00 68.25 87 PRO A O 1
ATOM 728 N N . LYS A 1 88 ? -5.237 -3.205 -18.828 1.00 73.19 88 LYS A N 1
ATOM 729 C CA . LYS A 1 88 ? -5.178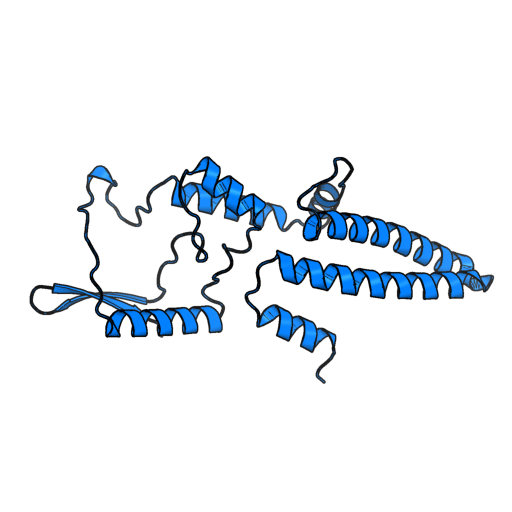 -4.277 -19.835 1.00 73.19 88 LYS A CA 1
ATOM 730 C C . LYS A 1 88 ? -3.954 -5.162 -19.618 1.00 73.19 88 LYS A C 1
ATOM 732 O O . LYS A 1 88 ? -4.060 -6.382 -19.719 1.00 73.19 88 LYS A O 1
ATOM 737 N N . VAL A 1 89 ? -2.817 -4.542 -19.303 1.00 67.94 89 VAL A N 1
ATOM 738 C CA . VAL A 1 89 ? -1.555 -5.235 -19.018 1.00 67.94 8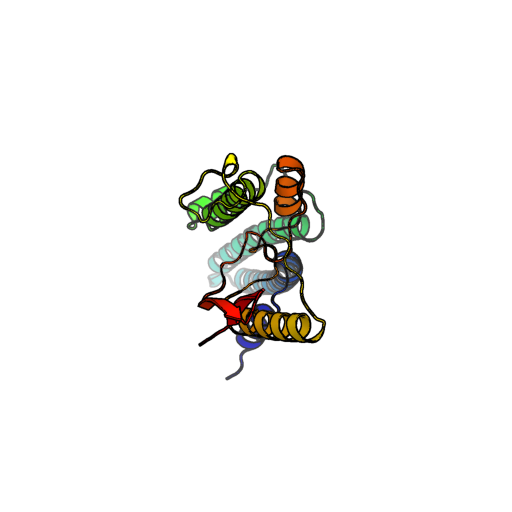9 VAL A CA 1
ATOM 739 C C . VAL A 1 89 ? -1.661 -6.039 -17.722 1.00 67.94 89 VAL A C 1
ATOM 741 O O . VAL A 1 89 ? -1.299 -7.209 -17.705 1.00 67.94 89 VAL A O 1
ATOM 744 N N . GLU A 1 90 ? -2.252 -5.479 -16.667 1.00 68.31 90 GLU A N 1
ATOM 745 C CA . GLU A 1 90 ? -2.503 -6.183 -15.405 1.00 68.31 90 GLU A CA 1
ATOM 746 C C . GLU A 1 90 ? -3.419 -7.395 -15.576 1.00 68.31 90 GLU A C 1
ATOM 748 O O . GLU A 1 90 ? -3.167 -8.447 -14.992 1.00 68.31 90 GLU A O 1
ATOM 753 N N . LYS A 1 91 ? -4.478 -7.276 -16.388 1.00 68.00 91 LYS A N 1
ATOM 754 C CA . LYS A 1 91 ? -5.362 -8.408 -16.694 1.00 68.00 91 LYS A CA 1
ATOM 755 C C . LYS A 1 91 ? -4.602 -9.546 -17.376 1.00 68.00 91 LYS A C 1
ATOM 757 O O . LYS A 1 91 ? -4.878 -10.708 -17.093 1.00 68.00 91 LYS A O 1
ATOM 762 N N . TRP A 1 92 ? -3.651 -9.212 -18.246 1.00 67.44 92 TRP A N 1
ATOM 763 C CA . TRP A 1 92 ? -2.808 -10.189 -18.931 1.00 67.44 92 TRP A CA 1
ATOM 764 C C . TRP A 1 92 ? -1.758 -10.822 -18.002 1.00 67.44 92 TRP A C 1
ATOM 766 O O . TRP A 1 92 ? -1.516 -12.020 -18.091 1.00 67.44 92 TRP A O 1
ATOM 776 N N . LEU A 1 93 ? -1.192 -10.049 -17.070 1.00 67.81 93 LEU A N 1
ATOM 777 C CA . LEU A 1 93 ? -0.160 -10.498 -16.124 1.00 67.81 93 LEU A CA 1
ATOM 778 C C . LEU A 1 93 ? -0.688 -11.310 -14.924 1.00 67.81 93 LEU A C 1
ATOM 780 O O . LEU A 1 93 ? 0.108 -11.727 -14.087 1.00 67.81 93 LEU A O 1
ATOM 784 N N . GLY A 1 94 ? -1.999 -11.552 -14.825 1.00 55.72 94 GLY A N 1
ATOM 785 C CA . GLY A 1 94 ? -2.604 -12.222 -13.667 1.00 55.72 94 GLY A CA 1
ATOM 786 C C . GLY A 1 94 ? -2.884 -11.224 -12.542 1.00 55.72 94 GLY A C 1
ATOM 787 O O . GLY A 1 94 ? -2.101 -11.046 -11.613 1.00 55.72 94 GLY A O 1
ATOM 788 N N . SER A 1 95 ? -4.011 -10.529 -12.668 1.00 57.59 95 SER A N 1
ATOM 789 C CA . SER A 1 95 ? -4.311 -9.297 -11.937 1.00 57.59 95 SER A CA 1
ATOM 790 C C . SER A 1 95 ? -4.562 -9.464 -10.427 1.00 57.59 95 SER A C 1
ATOM 792 O O . SER A 1 95 ? -5.335 -10.321 -10.001 1.00 57.59 95 SER A O 1
ATOM 794 N N . ASN A 1 96 ? -4.026 -8.529 -9.628 1.00 61.59 96 ASN A N 1
ATOM 795 C CA . ASN A 1 96 ? -4.480 -8.235 -8.258 1.00 61.59 96 ASN A CA 1
ATOM 796 C C . ASN A 1 96 ? -5.699 -7.284 -8.220 1.00 61.59 96 ASN A C 1
ATOM 798 O O . ASN A 1 96 ? -6.266 -7.065 -7.151 1.00 61.59 96 ASN A O 1
ATOM 802 N N . ALA A 1 97 ? -6.138 -6.729 -9.355 1.00 64.00 97 ALA A N 1
ATOM 803 C CA . ALA A 1 97 ? -7.301 -5.842 -9.422 1.00 64.00 97 ALA A CA 1
ATOM 804 C C . ALA A 1 97 ? -8.590 -6.575 -9.041 1.00 64.00 97 ALA A C 1
ATOM 806 O O . ALA A 1 97 ? -9.419 -6.006 -8.345 1.00 64.00 97 ALA A O 1
ATOM 807 N N . ALA A 1 98 ? -8.717 -7.861 -9.392 1.00 65.06 98 ALA A N 1
ATOM 808 C CA . ALA A 1 98 ? -9.831 -8.689 -8.931 1.00 65.06 98 ALA A CA 1
ATOM 809 C C . ALA A 1 98 ? -9.891 -8.763 -7.394 1.00 65.06 98 ALA A C 1
ATOM 811 O O . ALA A 1 98 ? -10.975 -8.683 -6.827 1.00 65.06 98 ALA A O 1
ATOM 812 N N . LYS A 1 99 ? -8.733 -8.833 -6.717 1.00 68.56 99 LYS A N 1
ATOM 813 C CA . LYS A 1 99 ? -8.661 -8.797 -5.248 1.00 68.56 99 LYS A CA 1
ATOM 814 C C . LYS A 1 99 ? -9.058 -7.427 -4.703 1.00 68.56 99 LYS A C 1
ATOM 816 O O . LYS A 1 99 ? -9.858 -7.371 -3.784 1.00 68.56 99 LYS A O 1
ATOM 821 N N . LYS A 1 100 ? -8.568 -6.327 -5.290 1.00 70.25 100 LYS A N 1
ATOM 822 C CA . LYS A 1 100 ? -8.945 -4.964 -4.862 1.00 70.25 100 LYS A CA 1
ATOM 823 C C . LYS A 1 100 ? -10.440 -4.692 -5.039 1.00 70.25 100 LYS A C 1
ATOM 825 O O . LYS A 1 100 ? -11.066 -4.151 -4.139 1.00 70.25 100 LYS A O 1
ATOM 830 N N . THR A 1 101 ? -11.026 -5.114 -6.159 1.00 77.25 101 THR A N 1
ATOM 831 C CA . THR A 1 101 ? -12.473 -5.015 -6.390 1.00 77.25 101 THR A CA 1
ATOM 832 C C . THR A 1 101 ? -13.264 -5.915 -5.442 1.00 77.25 101 THR A C 1
ATOM 834 O O . THR A 1 101 ? -14.314 -5.500 -4.964 1.00 77.25 101 THR A O 1
ATOM 837 N N . ALA A 1 102 ? -12.771 -7.119 -5.134 1.00 78.31 102 ALA A N 1
ATOM 838 C CA . ALA A 1 102 ? -13.401 -7.992 -4.147 1.00 78.31 102 ALA A CA 1
ATOM 839 C C . ALA A 1 102 ? -13.397 -7.359 -2.747 1.00 78.31 102 ALA A C 1
ATOM 841 O O . ALA A 1 102 ? -14.449 -7.308 -2.126 1.00 78.31 102 ALA A O 1
ATOM 842 N N . VAL A 1 103 ? -12.265 -6.797 -2.310 1.00 79.62 103 VAL A N 1
ATOM 843 C CA . VAL A 1 103 ? -12.132 -6.075 -1.031 1.00 79.62 103 VAL A CA 1
ATOM 844 C C . VAL A 1 103 ? -13.039 -4.842 -0.992 1.00 79.62 103 VAL A C 1
ATOM 846 O O . VAL A 1 103 ? -13.739 -4.619 -0.010 1.00 79.62 103 VAL A O 1
ATOM 849 N N . GLU A 1 104 ? -13.090 -4.057 -2.074 1.00 81.81 104 GLU A N 1
ATOM 850 C CA . GLU A 1 104 ? -13.989 -2.900 -2.165 1.00 81.81 104 GLU A CA 1
ATOM 851 C C . GLU A 1 104 ? -15.465 -3.334 -2.055 1.00 81.81 104 GLU A C 1
ATOM 853 O O . GLU A 1 104 ? -16.231 -2.725 -1.311 1.00 81.81 104 GLU A O 1
ATOM 858 N N . ASN A 1 105 ? -15.863 -4.413 -2.735 1.00 81.69 105 ASN A N 1
ATOM 859 C CA . ASN A 1 105 ? -17.226 -4.949 -2.678 1.00 81.69 105 ASN A CA 1
ATOM 860 C C . ASN A 1 105 ? -17.575 -5.573 -1.322 1.00 81.69 105 ASN A C 1
ATOM 862 O O . ASN A 1 105 ? -18.697 -5.405 -0.846 1.00 81.69 105 ASN A O 1
ATOM 866 N N . GLU A 1 106 ? -16.639 -6.280 -0.698 1.00 82.25 106 GLU A N 1
ATOM 867 C CA . GLU A 1 106 ? -16.796 -6.834 0.645 1.00 82.25 106 GLU A CA 1
ATOM 868 C C . GLU A 1 106 ? -17.019 -5.713 1.660 1.00 82.25 106 GLU A C 1
ATOM 870 O O . GLU A 1 106 ? -17.989 -5.750 2.412 1.00 82.25 106 GLU A O 1
ATOM 875 N N . LEU A 1 107 ? -16.201 -4.660 1.607 1.00 82.00 107 LEU A N 1
ATOM 876 C CA . LEU A 1 107 ? -16.330 -3.508 2.490 1.00 82.00 107 LEU A CA 1
ATOM 877 C C . LEU A 1 107 ? -17.654 -2.760 2.276 1.00 82.00 107 LEU A C 1
ATOM 879 O O . LEU A 1 107 ? -18.321 -2.406 3.245 1.00 82.00 107 LEU A O 1
ATOM 883 N N . ARG A 1 108 ? -18.083 -2.567 1.020 1.00 81.44 108 ARG A N 1
ATOM 884 C CA . ARG A 1 108 ? -19.414 -2.009 0.704 1.00 81.44 108 ARG A CA 1
ATOM 885 C C . ARG A 1 108 ? -20.532 -2.866 1.282 1.00 81.44 108 ARG A C 1
ATOM 887 O O . ARG A 1 108 ? -21.487 -2.327 1.829 1.00 81.44 108 ARG A O 1
ATOM 894 N N . THR A 1 109 ? -20.409 -4.186 1.161 1.00 79.44 109 THR A N 1
ATOM 895 C CA . THR A 1 109 ? -21.409 -5.130 1.664 1.00 79.44 109 THR A CA 1
ATOM 896 C C . THR A 1 109 ? -21.465 -5.088 3.184 1.00 79.44 109 THR A C 1
ATOM 898 O O . THR A 1 109 ? -22.553 -5.008 3.717 1.00 79.44 109 THR A O 1
ATOM 901 N N . GLN A 1 110 ? -20.336 -5.068 3.891 1.00 74.50 110 GLN A N 1
ATOM 902 C CA . GLN A 1 110 ? -20.310 -5.069 5.361 1.00 74.50 110 GLN A CA 1
ATOM 903 C C . GLN A 1 110 ? -20.622 -3.705 5.998 1.00 74.50 110 GLN A C 1
ATOM 905 O O . GLN A 1 110 ? -21.046 -3.646 7.146 1.00 74.50 110 GLN A O 1
ATOM 910 N N . LEU A 1 111 ? -20.401 -2.598 5.284 1.00 73.81 111 LEU A N 1
ATOM 911 C CA . LEU A 1 111 ? -20.813 -1.265 5.742 1.00 73.81 111 LEU A CA 1
ATOM 912 C C . LEU A 1 111 ? -22.263 -0.941 5.355 1.00 73.81 111 LEU A C 1
ATOM 914 O O . LEU A 1 111 ? -22.913 -0.152 6.035 1.00 73.81 111 LEU A O 1
ATOM 918 N N . GLY A 1 112 ? -22.760 -1.515 4.255 1.00 62.94 112 GLY A N 1
ATOM 919 C CA . GLY A 1 112 ? -24.137 -1.353 3.782 1.00 62.94 112 GLY A CA 1
ATOM 920 C C . GLY A 1 112 ? -25.119 -2.384 4.349 1.00 62.94 112 GLY A C 1
ATOM 921 O O . GLY A 1 112 ? -26.304 -2.089 4.478 1.00 62.94 112 GLY A O 1
ATOM 922 N N . ALA A 1 113 ? -24.642 -3.575 4.707 1.00 57.12 113 ALA A N 1
ATOM 923 C CA . ALA A 1 113 ? -25.376 -4.594 5.443 1.00 57.12 113 ALA A CA 1
ATOM 924 C C . ALA A 1 113 ? -24.798 -4.657 6.850 1.00 57.12 113 ALA A C 1
ATOM 926 O O . ALA A 1 113 ? -23.605 -4.893 7.023 1.00 57.12 113 ALA A O 1
ATOM 927 N N . ALA A 1 114 ? -25.632 -4.442 7.860 1.00 50.69 114 ALA A N 1
ATOM 928 C CA . ALA A 1 114 ? -25.151 -4.543 9.222 1.00 50.69 114 ALA A CA 1
ATOM 929 C C . ALA A 1 114 ? -24.654 -5.973 9.504 1.00 50.69 114 ALA A C 1
ATOM 931 O O . ALA A 1 114 ? -25.269 -6.942 9.043 1.00 50.69 114 ALA A O 1
ATOM 932 N N . PRO A 1 115 ? -23.554 -6.122 10.255 1.00 49.84 115 PRO A N 1
ATOM 933 C CA . PRO A 1 115 ? -22.948 -7.417 10.505 1.00 49.84 115 PRO A CA 1
ATOM 934 C C . PRO A 1 115 ? -23.876 -8.263 11.382 1.00 49.84 115 PRO A C 1
ATOM 936 O O . PRO A 1 115 ? -23.920 -8.110 12.598 1.00 49.84 115 PRO A O 1
ATOM 939 N N . ALA A 1 116 ? -24.625 -9.177 10.771 1.00 48.50 116 ALA A N 1
ATOM 940 C CA . ALA A 1 116 ? -25.321 -10.235 11.488 1.00 48.50 116 ALA A CA 1
ATOM 941 C C . ALA A 1 116 ? -24.419 -11.477 11.522 1.00 48.50 116 ALA A C 1
ATOM 943 O O . ALA A 1 116 ? -24.620 -12.434 10.778 1.00 48.50 116 ALA A O 1
ATOM 944 N N . GLN A 1 117 ? -23.410 -11.486 12.398 1.00 50.47 117 GLN A N 1
ATOM 945 C CA . GLN A 1 117 ? -22.720 -12.724 12.799 1.00 50.47 117 GLN A CA 1
ATOM 946 C C . GLN A 1 117 ? -23.601 -13.549 13.768 1.00 50.47 117 GLN A C 1
ATOM 948 O O . GLN A 1 117 ? -23.160 -13.993 14.825 1.00 50.47 117 GLN A O 1
ATOM 953 N N . GLY A 1 118 ? -24.879 -13.743 13.436 1.00 55.66 118 GLY A N 1
ATOM 954 C CA . GLY A 1 118 ? -25.854 -14.390 14.310 1.00 55.66 118 GLY A CA 1
ATOM 955 C C . GLY A 1 118 ? -26.937 -15.132 13.537 1.00 55.66 118 GLY A C 1
ATOM 956 O O . GLY A 1 118 ? -27.169 -14.886 12.360 1.00 55.66 118 GLY A O 1
ATOM 957 N N . VAL A 1 119 ? -27.614 -16.052 14.224 1.00 59.47 119 VAL A N 1
ATOM 958 C CA . VAL A 1 119 ? -28.768 -16.800 13.687 1.00 59.47 119 VAL A CA 1
ATOM 959 C C . VAL A 1 119 ? -30.005 -15.894 13.543 1.00 59.47 119 VAL A C 1
ATOM 961 O O . VAL A 1 119 ? -30.956 -16.238 12.846 1.00 59.47 119 VAL A O 1
ATOM 964 N N . PHE A 1 120 ? -29.989 -14.729 14.192 1.00 57.56 120 PHE A N 1
ATOM 965 C CA . PHE A 1 120 ? -31.112 -13.805 14.264 1.00 57.56 120 PHE A CA 1
ATOM 966 C C . PHE A 1 120 ? -31.023 -12.708 13.208 1.00 57.56 120 PHE A C 1
ATOM 968 O O . PHE A 1 120 ? -29.950 -12.177 12.914 1.00 57.56 120 PHE A O 1
ATOM 975 N N . SER A 1 121 ? -32.186 -12.360 12.664 1.00 60.88 121 SER A N 1
ATOM 976 C CA . SER A 1 121 ? -32.343 -11.199 11.789 1.00 60.88 121 SER A CA 1
ATOM 977 C C . SER A 1 121 ? -32.192 -9.917 12.619 1.00 60.88 121 SER A C 1
ATOM 979 O O . SER A 1 121 ? -32.441 -9.918 13.824 1.00 60.88 121 SER A O 1
ATOM 981 N N . GLN A 1 122 ? -31.720 -8.827 12.014 1.00 58.28 122 GLN A N 1
ATOM 982 C CA . GLN A 1 122 ? -31.316 -7.62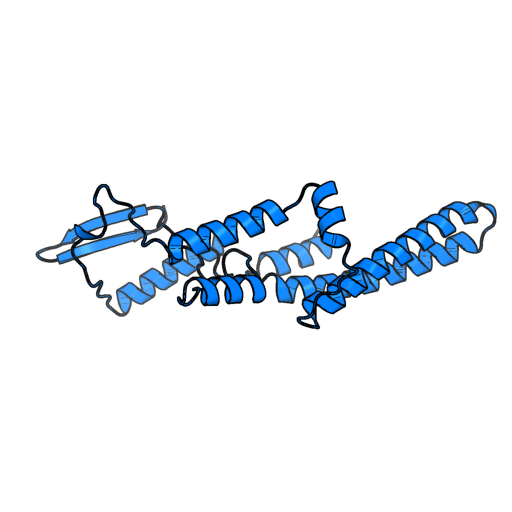7 12.758 1.00 58.28 122 GLN A CA 1
ATOM 983 C C . GLN A 1 122 ? -32.467 -6.953 13.525 1.00 58.28 122 GLN A C 1
ATOM 985 O O . GLN A 1 122 ? -32.249 -6.352 14.572 1.00 58.28 122 GLN A O 1
ATOM 990 N N . ASP A 1 123 ? -33.695 -7.110 13.039 1.00 66.50 123 ASP A N 1
ATOM 991 C CA . ASP A 1 123 ? -34.949 -6.718 13.689 1.00 66.50 123 ASP A CA 1
ATOM 992 C C . ASP A 1 123 ? -35.237 -7.480 14.996 1.00 66.50 123 ASP A C 1
ATOM 994 O O . ASP A 1 123 ? -36.121 -7.092 15.756 1.00 66.50 123 ASP A O 1
ATOM 998 N N . GLN A 1 124 ? -34.478 -8.539 15.279 1.00 66.38 124 GLN A N 1
ATOM 999 C CA . GLN A 1 124 ? -34.592 -9.374 16.476 1.00 66.38 124 GLN A CA 1
ATOM 1000 C C . GLN A 1 124 ? -33.407 -9.207 17.441 1.00 66.38 124 GLN A C 1
ATOM 1002 O O . GLN A 1 124 ? -33.334 -9.913 18.448 1.00 66.38 124 GLN A O 1
ATOM 1007 N N . LEU A 1 125 ? -32.469 -8.297 17.156 1.00 68.25 125 LEU A N 1
ATOM 1008 C CA . LEU A 1 125 ? -31.316 -8.041 18.016 1.00 68.25 125 LEU A CA 1
ATOM 1009 C C . LEU A 1 125 ? -31.622 -6.934 19.030 1.00 68.25 125 LEU A C 1
ATOM 1011 O O . LEU A 1 125 ? -32.132 -5.869 18.687 1.00 68.25 125 LEU A O 1
ATOM 1015 N N . LEU A 1 126 ? -31.261 -7.178 20.290 1.00 72.31 126 LEU A N 1
ATOM 1016 C CA . LEU A 1 126 ? -31.246 -6.145 21.321 1.00 72.31 126 LEU A CA 1
ATOM 1017 C C . LEU A 1 126 ? -29.975 -5.306 21.166 1.00 72.31 126 LEU A C 1
ATOM 1019 O O . LEU A 1 126 ? -28.871 -5.851 21.134 1.00 72.31 126 LEU A O 1
ATOM 1023 N N . THR A 1 127 ? -30.126 -3.984 21.098 1.00 68.62 127 THR A N 1
ATOM 1024 C CA . THR A 1 127 ? -28.985 -3.065 21.126 1.00 68.62 127 THR A CA 1
ATOM 1025 C C . THR A 1 127 ? -28.307 -3.144 22.490 1.00 68.62 127 THR A C 1
ATOM 1027 O O . THR A 1 127 ? -28.967 -3.008 23.521 1.00 68.62 127 THR A O 1
ATOM 1030 N N . ALA A 1 128 ? -26.993 -3.355 22.493 1.00 75.44 128 ALA A N 1
ATOM 1031 C CA . ALA A 1 128 ? -26.174 -3.367 23.695 1.00 75.44 128 ALA A CA 1
ATOM 1032 C C . ALA A 1 128 ? -25.069 -2.318 23.573 1.00 75.44 128 ALA A C 1
ATOM 1034 O O . ALA A 1 128 ? -24.383 -2.255 22.553 1.00 75.44 128 ALA A O 1
ATOM 1035 N N . ASP A 1 129 ? -24.885 -1.530 24.629 1.00 81.31 129 ASP A N 1
ATOM 1036 C CA . ASP A 1 129 ? -23.771 -0.599 24.739 1.00 81.31 129 ASP A CA 1
ATOM 1037 C C . ASP A 1 129 ? -22.607 -1.272 25.466 1.00 81.31 129 ASP A C 1
ATOM 1039 O O . ASP A 1 129 ? -22.756 -1.810 26.568 1.00 81.31 129 ASP A O 1
ATOM 1043 N N . VAL A 1 130 ? -21.428 -1.232 24.851 1.00 85.62 130 VAL A N 1
ATOM 1044 C CA . VAL A 1 130 ? -20.190 -1.682 25.488 1.00 85.62 130 VAL A CA 1
ATOM 1045 C C . VAL A 1 130 ? -19.586 -0.501 26.235 1.00 85.62 130 VAL A C 1
ATOM 1047 O O . VAL A 1 130 ? -19.329 0.553 25.658 1.00 85.62 130 VAL A O 1
ATOM 1050 N N . THR A 1 131 ? -19.340 -0.686 27.529 1.00 89.44 131 THR A N 1
ATOM 1051 C CA . THR A 1 131 ? -18.603 0.278 28.355 1.00 89.44 131 THR A CA 1
ATOM 1052 C C . THR A 1 131 ? -17.225 -0.284 28.664 1.00 89.44 131 THR A C 1
ATOM 1054 O O . THR A 1 131 ? -17.094 -1.472 28.956 1.00 89.44 131 THR A O 1
ATOM 1057 N N . MET A 1 132 ? -16.197 0.559 28.577 1.00 90.19 132 MET A N 1
ATOM 1058 C CA . MET A 1 132 ? -14.812 0.177 28.856 1.00 90.19 132 MET A CA 1
ATOM 1059 C C . MET A 1 132 ? -14.197 1.151 29.857 1.00 90.19 132 MET A C 1
ATOM 1061 O O . MET A 1 132 ? -14.427 2.358 29.785 1.00 90.19 132 MET A O 1
ATOM 1065 N N . THR A 1 133 ? -13.423 0.624 30.801 1.00 92.88 133 THR A N 1
ATOM 1066 C CA . THR A 1 133 ? -12.563 1.427 31.677 1.00 92.88 133 THR A CA 1
ATOM 1067 C C . THR A 1 133 ? -11.286 1.841 30.941 1.00 92.88 133 THR A C 1
ATOM 1069 O O . THR A 1 133 ? -10.924 1.247 29.925 1.00 92.88 133 THR A O 1
ATOM 1072 N N . GLU A 1 134 ? -10.559 2.828 31.472 1.00 94.50 134 GLU A N 1
ATOM 1073 C CA . GLU A 1 134 ? -9.264 3.246 30.908 1.00 94.50 134 GLU A CA 1
ATOM 1074 C C . GLU A 1 134 ? -8.254 2.087 30.848 1.00 94.50 134 GLU A C 1
ATOM 1076 O O . GLU A 1 134 ? -7.542 1.928 29.860 1.00 94.50 134 GLU A O 1
ATOM 1081 N N . GLU A 1 135 ? -8.242 1.225 31.869 1.00 93.44 135 GLU A N 1
ATOM 1082 C CA . GLU A 1 135 ? -7.395 0.028 31.902 1.00 93.44 135 GLU A CA 1
ATOM 1083 C C . GLU A 1 135 ? -7.784 -0.980 30.809 1.00 93.44 135 GLU A C 1
ATOM 1085 O O . GLU A 1 135 ? -6.924 -1.529 30.122 1.00 93.44 135 GLU A O 1
ATOM 1090 N N . GLN A 1 136 ? -9.085 -1.201 30.597 1.00 91.50 136 GLN A N 1
ATOM 1091 C CA . GLN A 1 136 ? -9.575 -2.096 29.547 1.00 91.50 136 GLN A CA 1
ATOM 1092 C C . GLN A 1 136 ? -9.251 -1.563 28.148 1.00 91.50 136 GLN A C 1
ATOM 1094 O O . GLN A 1 136 ? -8.891 -2.350 27.272 1.00 91.50 136 GLN A O 1
ATOM 1099 N N . GLN A 1 137 ? -9.328 -0.245 27.947 1.00 93.44 137 GLN A N 1
ATOM 1100 C CA . GLN A 1 137 ? -8.918 0.387 26.696 1.00 93.44 137 GLN A CA 1
ATOM 1101 C C . GLN A 1 137 ? -7.416 0.198 26.445 1.00 93.44 137 GLN A C 1
ATOM 1103 O O . GLN A 1 137 ? -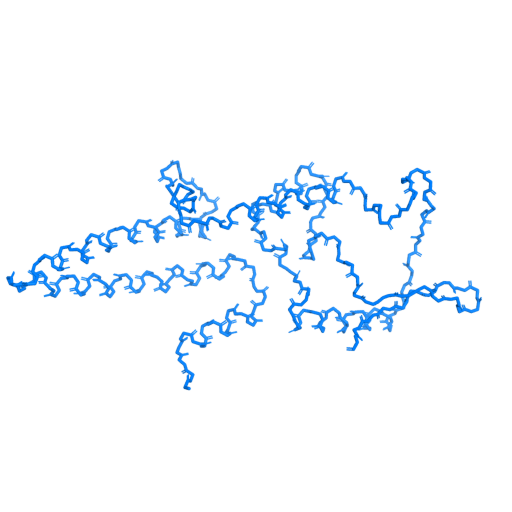7.036 -0.236 25.362 1.00 93.44 137 GLN A O 1
ATOM 1108 N N . ALA A 1 138 ? -6.566 0.423 27.452 1.00 94.06 138 ALA A N 1
ATOM 1109 C CA . ALA A 1 138 ? -5.121 0.217 27.324 1.00 94.06 138 ALA A CA 1
ATOM 1110 C C . ALA A 1 138 ? -4.756 -1.247 26.996 1.00 94.06 138 ALA A C 1
ATOM 1112 O O . ALA A 1 138 ? -3.847 -1.517 26.202 1.00 94.06 138 ALA A O 1
ATOM 1113 N N . ASN A 1 139 ? -5.493 -2.206 27.565 1.00 91.94 139 ASN A N 1
ATOM 1114 C CA . ASN A 1 139 ? -5.338 -3.625 27.242 1.00 91.94 139 ASN A CA 1
ATOM 1115 C C . ASN A 1 139 ? -5.752 -3.933 25.795 1.00 91.94 139 ASN A C 1
ATOM 1117 O O . ASN A 1 139 ? -5.054 -4.677 25.102 1.00 91.94 139 ASN A O 1
ATOM 1121 N N . LEU A 1 140 ? -6.853 -3.341 25.318 1.00 91.19 140 LEU A N 1
ATOM 1122 C CA . LEU A 1 140 ? -7.288 -3.475 23.928 1.00 91.19 140 LEU A CA 1
ATOM 1123 C C . LEU A 1 140 ? -6.264 -2.871 22.958 1.00 91.19 140 LEU A C 1
ATOM 1125 O O . LEU A 1 140 ? -5.932 -3.509 21.962 1.00 91.19 140 LEU A O 1
ATOM 1129 N N . ASP A 1 141 ? -5.717 -1.697 23.264 1.00 92.44 141 ASP A N 1
ATOM 1130 C CA . ASP A 1 141 ? -4.693 -1.052 22.437 1.00 92.44 141 ASP A CA 1
ATOM 1131 C C . ASP A 1 141 ? -3.442 -1.941 22.323 1.00 92.44 141 ASP A C 1
ATOM 1133 O O . ASP A 1 141 ? -2.924 -2.168 21.229 1.00 92.44 141 ASP A O 1
ATOM 1137 N N . THR A 1 142 ? -3.024 -2.562 23.431 1.00 93.00 142 THR A N 1
ATOM 1138 C CA . THR A 1 142 ? -1.901 -3.518 23.454 1.00 93.00 142 THR A CA 1
ATOM 1139 C C . THR A 1 142 ? -2.177 -4.765 22.601 1.00 93.00 142 THR A C 1
ATOM 1141 O O . THR A 1 142 ? -1.282 -5.288 21.920 1.00 93.00 142 THR A O 1
ATOM 1144 N N . LEU A 1 143 ? -3.418 -5.260 22.617 1.00 91.38 143 LEU A N 1
ATOM 1145 C CA . LEU A 1 143 ? -3.853 -6.373 21.774 1.00 91.38 143 LEU A CA 1
ATOM 1146 C C . LEU A 1 143 ? -3.826 -5.987 20.290 1.00 91.38 143 LEU A C 1
ATOM 1148 O O . LEU A 1 143 ? -3.298 -6.742 19.470 1.00 91.38 143 LEU A O 1
ATOM 1152 N N . VAL A 1 144 ? -4.349 -4.809 19.945 1.00 90.38 144 VAL A N 1
ATOM 1153 C CA . VAL A 1 144 ? -4.335 -4.270 18.578 1.00 90.38 144 VAL A CA 1
ATOM 1154 C C . VAL A 1 144 ? -2.899 -4.120 18.078 1.00 90.38 144 VAL A C 1
ATOM 1156 O O . VAL A 1 144 ? -2.584 -4.607 16.992 1.00 90.38 144 VAL A O 1
ATOM 1159 N N . ASP A 1 145 ? -2.004 -3.548 18.882 1.00 91.25 145 ASP A N 1
ATOM 1160 C CA . ASP A 1 145 ? -0.583 -3.418 18.546 1.00 91.25 145 ASP A CA 1
ATOM 1161 C C . ASP A 1 145 ? 0.069 -4.780 18.282 1.00 91.25 145 ASP A C 1
ATOM 1163 O O . ASP A 1 145 ? 0.843 -4.945 17.332 1.00 91.25 145 ASP A O 1
ATOM 1167 N N . SER A 1 146 ? -0.275 -5.789 19.085 1.00 90.50 146 SER A N 1
ATOM 1168 C CA . SER A 1 146 ? 0.218 -7.157 18.911 1.00 90.50 146 SER A CA 1
ATOM 1169 C C . SER A 1 146 ? -0.293 -7.788 17.613 1.00 90.50 146 SER A C 1
ATOM 1171 O O . SER A 1 146 ? 0.496 -8.364 16.861 1.00 90.50 146 SER A O 1
ATOM 1173 N N . LEU A 1 147 ? -1.583 -7.626 17.303 1.00 88.06 147 LEU A N 1
ATOM 1174 C CA . LEU A 1 147 ? -2.199 -8.107 16.063 1.00 88.06 147 LEU A CA 1
ATOM 1175 C C . LEU A 1 147 ? -1.582 -7.451 14.821 1.00 88.06 147 LEU A C 1
ATOM 1177 O O . LEU A 1 147 ? -1.315 -8.133 13.828 1.00 88.06 147 LEU A O 1
ATOM 1181 N N . VAL A 1 148 ? -1.312 -6.144 14.882 1.00 88.50 148 VAL A N 1
ATOM 1182 C CA . VAL A 1 148 ? -0.649 -5.404 13.800 1.00 88.50 148 VAL A CA 1
ATOM 1183 C C . VAL A 1 148 ? 0.794 -5.865 13.633 1.00 88.50 148 VAL A C 1
ATOM 1185 O O . VAL A 1 148 ? 1.236 -6.133 12.516 1.00 88.50 148 VAL A O 1
ATOM 1188 N N . LYS A 1 149 ? 1.533 -6.025 14.736 1.00 87.88 149 LYS A N 1
ATOM 1189 C CA . LYS A 1 149 ? 2.931 -6.476 14.717 1.00 87.88 149 LYS A CA 1
ATOM 1190 C C . LYS A 1 149 ? 3.090 -7.895 14.169 1.00 87.88 149 LYS A C 1
ATOM 1192 O O . LYS A 1 149 ? 4.087 -8.181 13.509 1.00 87.88 149 LYS A O 1
ATOM 1197 N N . GLN A 1 150 ? 2.125 -8.774 14.431 1.00 86.06 150 GLN A N 1
ATOM 1198 C CA . GLN A 1 150 ? 2.092 -10.138 13.896 1.00 86.06 150 GLN A CA 1
ATOM 1199 C C . GLN A 1 150 ? 1.581 -10.204 12.445 1.00 86.06 150 GLN A C 1
ATOM 1201 O O . GLN A 1 150 ? 1.636 -11.266 11.829 1.00 86.06 150 GLN A O 1
ATOM 1206 N N . GLY A 1 151 ? 1.109 -9.085 11.880 1.00 79.88 151 GLY A N 1
ATOM 1207 C CA . GLY A 1 151 ? 0.576 -9.015 10.518 1.00 79.88 151 GLY A CA 1
ATOM 1208 C C . GLY A 1 151 ? -0.813 -9.637 10.357 1.00 79.88 151 GLY A C 1
ATOM 1209 O O . GLY A 1 151 ? -1.235 -9.885 9.230 1.00 79.88 151 GLY A O 1
ATOM 1210 N N . VAL A 1 152 ? -1.512 -9.896 11.465 1.00 83.44 152 VAL A N 1
ATOM 1211 C CA . VAL A 1 152 ? -2.862 -10.478 11.473 1.00 83.44 152 VAL A CA 1
ATOM 1212 C C . VAL A 1 152 ? -3.913 -9.393 11.216 1.00 83.44 152 VAL A C 1
ATOM 1214 O O . VAL A 1 152 ? -4.864 -9.620 10.473 1.00 83.44 152 VAL A O 1
ATOM 1217 N N . LEU A 1 153 ? -3.717 -8.199 11.787 1.00 84.19 153 LEU A N 1
ATOM 1218 C CA . LEU A 1 153 ? -4.562 -7.023 11.574 1.00 84.19 153 LEU A CA 1
ATOM 1219 C C . LEU A 1 153 ? -3.804 -5.961 10.775 1.00 84.19 153 LEU A C 1
ATOM 1221 O O . LEU A 1 153 ? -2.628 -5.701 11.023 1.00 84.19 153 LEU A O 1
ATOM 1225 N N . SER A 1 154 ? -4.494 -5.293 9.851 1.00 83.50 154 SER A N 1
ATOM 1226 C CA . SER A 1 154 ? -3.935 -4.159 9.121 1.00 83.50 154 SER A CA 1
ATOM 1227 C C . SER A 1 154 ? -4.785 -2.905 9.290 1.00 83.50 154 SER A C 1
ATOM 1229 O O . SER A 1 154 ? -5.990 -2.935 9.066 1.00 83.50 154 SER A O 1
ATOM 1231 N N . LEU A 1 155 ? -4.138 -1.787 9.628 1.00 86.12 155 LEU A N 1
ATOM 1232 C CA . LEU A 1 155 ? -4.774 -0.481 9.842 1.00 86.12 155 LEU A CA 1
ATOM 1233 C C . LEU A 1 155 ? -4.606 0.442 8.624 1.00 86.12 155 LEU A C 1
ATOM 1235 O O . LEU A 1 155 ? -4.360 1.638 8.757 1.00 86.12 155 LEU A O 1
ATOM 1239 N N . ASN A 1 156 ? -4.665 -0.129 7.421 1.00 83.12 156 ASN A N 1
ATOM 1240 C CA . ASN A 1 156 ? -4.413 0.574 6.163 1.00 83.12 156 ASN A CA 1
ATOM 1241 C C . ASN A 1 156 ? -5.589 0.471 5.179 1.00 83.12 156 ASN A C 1
ATOM 1243 O O . ASN A 1 156 ? -5.371 0.381 3.971 1.00 83.12 156 ASN A O 1
ATOM 1247 N N . TYR A 1 157 ? -6.824 0.458 5.692 1.00 85.81 157 TYR A N 1
ATOM 1248 C CA . TYR A 1 157 ? -8.048 0.366 4.889 1.00 85.81 157 TYR A CA 1
ATOM 1249 C C . TYR A 1 157 ? -8.083 -0.895 4.009 1.00 85.81 157 TYR A C 1
ATOM 1251 O O . TYR A 1 157 ? -8.518 -0.845 2.862 1.00 85.81 157 TYR A O 1
ATOM 1259 N N . GLN A 1 158 ? -7.551 -2.016 4.513 1.00 78.75 158 GLN A N 1
ATOM 1260 C CA . GLN A 1 158 ? -7.386 -3.275 3.765 1.00 78.75 158 GLN A CA 1
ATOM 1261 C C . GLN A 1 158 ? -6.615 -3.119 2.433 1.00 78.75 158 GLN A C 1
ATOM 1263 O O . GLN A 1 158 ? -6.816 -3.875 1.483 1.00 78.75 158 GLN A O 1
ATOM 1268 N N . GLY A 1 159 ? -5.715 -2.131 2.348 1.00 77.06 159 GLY A N 1
ATOM 1269 C CA . GLY A 1 159 ? -4.945 -1.836 1.135 1.00 77.06 159 GLY A CA 1
ATOM 1270 C C . GLY A 1 159 ? -5.725 -1.070 0.060 1.00 77.06 159 GLY A C 1
ATOM 1271 O O . GLY A 1 159 ? -5.269 -0.967 -1.083 1.00 77.06 159 GLY A O 1
ATOM 1272 N N . LEU A 1 160 ? -6.901 -0.530 0.392 1.00 81.88 160 LEU A N 1
ATOM 1273 C CA . LEU A 1 160 ? -7.610 0.401 -0.480 1.00 81.88 160 LEU A CA 1
ATOM 1274 C C . LEU A 1 160 ? -6.881 1.751 -0.521 1.00 81.88 160 LEU A C 1
ATOM 1276 O O . LEU A 1 160 ? -6.329 2.225 0.471 1.00 81.88 160 LEU A O 1
ATOM 1280 N N . ASP A 1 161 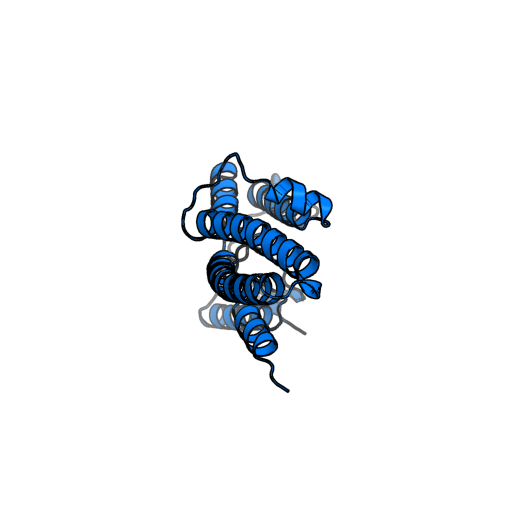? -6.881 2.381 -1.694 1.00 80.75 161 ASP A N 1
ATOM 1281 C CA . ASP A 1 161 ? -6.397 3.752 -1.840 1.00 80.75 161 ASP A CA 1
ATOM 1282 C C . ASP A 1 161 ? -7.489 4.778 -1.510 1.00 80.75 161 ASP A C 1
ATOM 1284 O O . ASP A 1 161 ? -8.677 4.462 -1.467 1.00 80.75 161 ASP A O 1
ATOM 1288 N N . ASP A 1 162 ? -7.090 6.039 -1.326 1.00 83.50 162 ASP A N 1
ATOM 1289 C CA . ASP A 1 162 ? -7.994 7.131 -0.943 1.00 83.50 162 ASP A CA 1
ATOM 1290 C C . ASP A 1 162 ? -9.217 7.275 -1.868 1.00 83.50 162 ASP A C 1
ATOM 1292 O O . ASP A 1 162 ? -10.275 7.729 -1.434 1.00 83.50 162 ASP A O 1
ATOM 1296 N N . LYS A 1 163 ? -9.088 6.921 -3.156 1.00 83.81 163 LYS A N 1
ATOM 1297 C CA . LYS A 1 163 ? -10.197 7.026 -4.114 1.00 83.81 163 LYS A CA 1
ATOM 1298 C C . LYS A 1 163 ? -11.205 5.912 -3.890 1.00 83.81 163 LYS A C 1
ATOM 1300 O O . LYS A 1 163 ? -12.403 6.185 -3.894 1.00 83.81 163 LYS A O 1
ATOM 1305 N N . ALA A 1 164 ? -10.729 4.684 -3.700 1.00 83.62 164 ALA A N 1
ATOM 1306 C CA . ALA A 1 164 ? -11.577 3.553 -3.357 1.00 83.62 164 ALA A CA 1
ATOM 1307 C C . ALA A 1 164 ? -12.256 3.778 -1.998 1.00 83.62 164 ALA A C 1
ATOM 1309 O O . ALA A 1 164 ? -13.475 3.667 -1.910 1.00 83.62 164 ALA A O 1
ATOM 1310 N N . VAL A 1 165 ? -11.507 4.214 -0.978 1.00 86.38 165 VAL A N 1
ATOM 1311 C CA . VAL A 1 165 ? -12.056 4.572 0.342 1.00 86.38 165 VAL A CA 1
ATOM 1312 C C . VAL A 1 165 ? -13.124 5.663 0.222 1.00 86.38 165 VAL A C 1
ATOM 1314 O O . VAL A 1 165 ? -14.220 5.515 0.757 1.00 86.38 165 VAL A O 1
ATOM 1317 N N . GLY A 1 166 ? -12.845 6.734 -0.529 1.00 8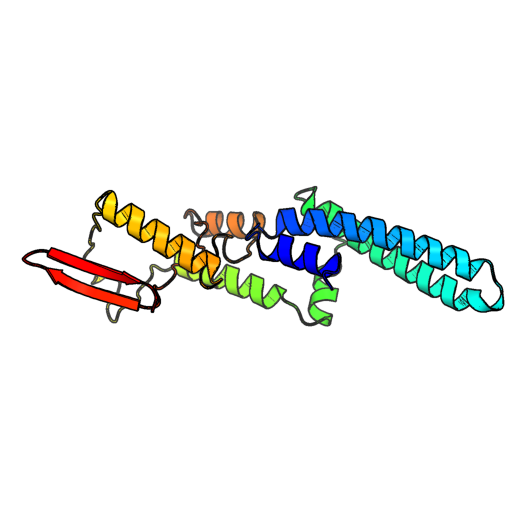6.94 166 GLY A N 1
ATOM 1318 C CA . GLY A 1 166 ? -13.796 7.825 -0.743 1.00 86.94 166 GLY A CA 1
ATOM 1319 C C . GLY A 1 166 ? -15.064 7.383 -1.473 1.00 86.94 166 GLY A C 1
ATOM 1320 O O . GLY A 1 166 ? -16.154 7.829 -1.129 1.00 86.94 166 GLY A O 1
ATOM 1321 N N . ARG A 1 167 ? -14.944 6.475 -2.445 1.00 88.81 167 ARG A N 1
ATOM 1322 C CA . ARG A 1 167 ? -16.093 5.916 -3.162 1.00 88.81 167 ARG A CA 1
ATOM 1323 C C . ARG A 1 167 ? -16.953 5.040 -2.256 1.00 88.81 167 ARG A C 1
ATOM 1325 O O . ARG A 1 167 ? -18.165 5.211 -2.255 1.00 88.81 167 ARG A O 1
ATOM 1332 N N . VAL A 1 168 ? -16.341 4.170 -1.449 1.00 86.38 168 VAL A N 1
ATOM 1333 C CA . VAL A 1 168 ? -17.070 3.368 -0.454 1.00 86.38 168 VAL A CA 1
ATOM 1334 C C . VAL A 1 168 ? -17.808 4.282 0.520 1.00 86.38 168 VAL A C 1
ATOM 1336 O O . VAL A 1 168 ? -19.012 4.127 0.671 1.00 86.38 168 VAL A O 1
ATOM 1339 N N . ALA A 1 169 ? -17.134 5.282 1.094 1.00 86.81 169 ALA A N 1
ATOM 1340 C CA . ALA A 1 169 ? -17.754 6.222 2.030 1.00 86.81 169 ALA A CA 1
ATOM 1341 C C . ALA A 1 169 ? -18.922 7.016 1.412 1.00 86.81 169 ALA A C 1
ATOM 1343 O O . ALA A 1 169 ? -19.935 7.247 2.067 1.00 86.81 169 ALA A O 1
ATOM 1344 N N . GLN A 1 170 ? -18.804 7.432 0.146 1.00 87.94 170 GLN A N 1
ATOM 1345 C CA . GLN A 1 170 ? -19.875 8.135 -0.569 1.00 87.94 170 GLN A CA 1
ATOM 1346 C C . GLN A 1 170 ? -21.070 7.231 -0.875 1.00 87.94 170 GLN A C 1
ATOM 1348 O O . GLN A 1 170 ? -22.211 7.672 -0.774 1.00 87.94 170 GLN A O 1
ATOM 1353 N N . GLU A 1 171 ? -20.830 5.983 -1.267 1.00 86.94 171 GLU A N 1
ATOM 1354 C CA . GLU A 1 171 ? -21.903 5.051 -1.610 1.00 86.94 171 GLU A CA 1
ATOM 1355 C C . GLU A 1 171 ? -22.630 4.525 -0.364 1.00 86.94 171 GLU A C 1
ATOM 1357 O O . GLU A 1 171 ? -23.852 4.411 -0.382 1.00 86.94 171 GLU A O 1
ATOM 1362 N N . THR A 1 172 ? -21.905 4.242 0.724 1.00 82.56 172 THR A N 1
ATOM 1363 C CA . THR A 1 172 ? -22.491 3.727 1.973 1.00 82.56 172 THR A CA 1
ATOM 1364 C C . THR A 1 172 ? -22.984 4.831 2.905 1.00 82.56 172 THR A C 1
ATOM 1366 O O . THR A 1 172 ? -23.741 4.540 3.826 1.00 82.56 172 THR A O 1
ATOM 1369 N N . GLN A 1 173 ? -22.570 6.088 2.688 1.00 83.62 173 GLN A N 1
ATOM 1370 C CA . GLN A 1 173 ? -22.813 7.217 3.599 1.00 83.62 173 GLN A CA 1
ATOM 1371 C C . GLN A 1 173 ? -22.272 6.965 5.022 1.00 83.62 173 GLN A C 1
ATOM 1373 O O . GLN A 1 173 ? -22.751 7.556 5.988 1.00 83.62 173 GLN A O 1
ATOM 1378 N N . GLN A 1 174 ? -21.271 6.090 5.157 1.00 81.12 174 GLN A N 1
ATOM 1379 C CA . GLN A 1 174 ? -20.645 5.722 6.429 1.00 81.12 174 GLN A CA 1
ATOM 1380 C C . GLN A 1 174 ? -19.141 6.030 6.408 1.00 81.12 174 GLN A C 1
ATOM 1382 O O . GLN A 1 174 ? -18.498 5.911 5.359 1.00 81.12 174 GLN A O 1
ATOM 1387 N N . PRO A 1 175 ? -18.539 6.403 7.553 1.00 84.00 175 PRO A N 1
ATOM 1388 C CA . PRO A 1 175 ? -17.095 6.550 7.643 1.00 84.00 175 PRO A CA 1
ATOM 1389 C C . PRO A 1 175 ? -16.414 5.188 7.469 1.00 84.00 175 PRO A C 1
ATOM 1391 O O . PRO A 1 175 ? -16.789 4.199 8.096 1.00 84.00 175 PRO A O 1
ATOM 1394 N N . VAL A 1 176 ? -15.370 5.141 6.643 1.00 85.19 176 VAL A N 1
ATOM 1395 C CA . VAL A 1 176 ? -14.525 3.951 6.510 1.00 85.19 176 VAL A CA 1
ATOM 1396 C C . VAL A 1 176 ? -13.392 4.045 7.527 1.00 85.19 176 VAL A C 1
ATOM 1398 O O . VAL A 1 176 ? -12.543 4.935 7.442 1.00 85.19 176 VAL A O 1
ATOM 1401 N N . LEU A 1 177 ? -13.375 3.130 8.495 1.00 88.00 177 LEU A N 1
ATOM 1402 C CA . LEU A 1 177 ? -12.329 3.065 9.514 1.00 88.00 177 LEU A CA 1
ATOM 1403 C C . LEU A 1 177 ? -11.035 2.464 8.949 1.00 88.00 177 LEU A C 1
ATOM 1405 O O . LEU A 1 177 ? -11.052 1.699 7.986 1.00 88.00 177 LEU A O 1
ATOM 1409 N N . ALA A 1 178 ? -9.899 2.775 9.579 1.00 85.81 178 ALA A N 1
ATOM 1410 C CA . ALA A 1 178 ? -8.586 2.274 9.159 1.00 85.81 178 ALA A CA 1
ATOM 1411 C C . ALA A 1 178 ? -8.472 0.738 9.223 1.00 85.81 178 ALA A C 1
ATOM 1413 O O . ALA A 1 178 ? -7.749 0.149 8.420 1.00 85.81 178 ALA A O 1
ATOM 1414 N N . ILE A 1 179 ? -9.224 0.098 10.128 1.00 85.00 179 ILE A N 1
ATOM 1415 C CA . ILE A 1 179 ? -9.374 -1.366 10.218 1.00 85.00 179 ILE A CA 1
ATOM 1416 C C . ILE A 1 179 ? -10.084 -1.969 8.989 1.00 85.00 179 ILE A C 1
ATOM 1418 O O . ILE A 1 179 ? -10.004 -3.171 8.752 1.00 85.00 179 ILE A O 1
ATOM 1422 N N . GLY A 1 180 ? -10.750 -1.138 8.181 1.00 84.62 180 GLY A N 1
ATOM 1423 C CA . GLY A 1 180 ? -11.590 -1.563 7.072 1.00 84.62 180 GLY A CA 1
ATOM 1424 C C . GLY A 1 180 ? -12.875 -2.213 7.569 1.00 84.62 180 GLY A C 1
ATOM 1425 O O . GLY A 1 180 ? -13.619 -1.615 8.346 1.00 84.62 180 GLY A O 1
ATOM 1426 N N . ALA A 1 181 ? -13.145 -3.418 7.079 1.00 77.38 181 ALA A N 1
ATOM 1427 C CA . ALA A 1 181 ? -14.318 -4.185 7.461 1.00 77.38 181 ALA A CA 1
ATOM 1428 C C . ALA A 1 181 ? -14.156 -4.729 8.899 1.00 77.38 181 ALA A C 1
ATOM 1430 O O . ALA A 1 181 ? -13.014 -4.921 9.331 1.00 77.38 181 ALA A O 1
ATOM 1431 N N . PRO A 1 182 ? -15.254 -4.954 9.652 1.00 77.81 182 PRO A N 1
ATOM 1432 C CA . PRO A 1 182 ? -15.196 -5.523 10.994 1.00 77.81 182 PRO A CA 1
ATOM 1433 C C . PRO A 1 182 ? -14.250 -6.724 11.091 1.00 77.81 182 PRO A C 1
ATOM 1435 O O . PRO A 1 182 ? -14.360 -7.691 10.338 1.00 77.81 182 PRO A O 1
ATOM 1438 N N . PHE A 1 183 ? -13.305 -6.649 12.026 1.00 78.12 183 PHE A N 1
ATOM 1439 C CA . PHE A 1 183 ? -12.294 -7.678 12.220 1.00 78.12 183 PHE A CA 1
ATOM 1440 C C . PHE A 1 183 ? -12.700 -8.593 13.387 1.00 78.12 183 PHE A C 1
ATOM 1442 O O . PHE A 1 183 ? -12.746 -8.120 14.526 1.00 78.12 183 PHE A O 1
ATOM 1449 N N . PRO A 1 184 ? -13.004 -9.882 13.145 1.00 77.81 184 PRO A N 1
ATOM 1450 C CA . PRO A 1 184 ? -13.325 -10.808 14.221 1.00 77.81 184 PRO A CA 1
ATOM 1451 C C . PRO A 1 184 ? -12.065 -11.125 15.031 1.00 77.81 184 PRO A C 1
ATOM 1453 O O . PRO A 1 184 ? -11.025 -11.481 14.471 1.00 77.81 184 PRO A O 1
ATOM 1456 N N . LEU A 1 185 ? -12.154 -11.017 16.357 1.00 80.00 185 LEU A N 1
ATOM 1457 C CA . LEU A 1 185 ? -11.055 -11.415 17.233 1.00 80.00 185 LEU A CA 1
ATOM 1458 C C . LEU A 1 185 ? -10.809 -12.933 17.118 1.00 80.00 185 LEU A C 1
ATOM 1460 O O . LEU A 1 185 ? -11.779 -13.692 17.083 1.00 80.00 185 LEU A O 1
ATOM 1464 N N . PRO A 1 186 ? -9.544 -13.401 17.079 1.00 77.62 186 PRO A N 1
ATOM 1465 C CA . PRO A 1 186 ? -9.243 -14.830 16.945 1.00 77.62 186 PRO A CA 1
ATOM 1466 C C . PRO A 1 186 ? -9.757 -15.671 18.118 1.00 77.62 186 PRO A C 1
ATOM 1468 O O . PRO A 1 186 ? -10.272 -16.768 17.916 1.00 77.62 186 PRO A O 1
ATOM 1471 N N . PHE A 1 187 ? -9.627 -15.139 19.334 1.00 83.19 187 PHE A N 1
ATOM 1472 C CA . PHE A 1 187 ? -10.126 -15.746 20.560 1.00 83.19 187 PHE A CA 1
ATOM 1473 C C . PHE A 1 187 ? -10.922 -14.694 21.314 1.00 83.19 187 PHE A C 1
ATOM 1475 O O . PHE A 1 187 ? -10.379 -13.650 21.679 1.00 83.19 187 PHE A O 1
ATOM 1482 N N . PHE A 1 188 ? -12.205 -14.964 21.523 1.00 87.25 188 PHE A N 1
ATOM 1483 C CA . PHE A 1 188 ? -13.072 -14.158 22.366 1.00 87.25 188 PHE A CA 1
ATOM 1484 C C . PHE A 1 188 ? -14.071 -15.054 23.089 1.00 87.25 188 PHE A C 1
ATOM 1486 O O . PHE A 1 188 ? -14.443 -16.115 22.589 1.00 87.25 188 PHE A O 1
ATOM 1493 N N . ASP A 1 189 ? -14.489 -14.615 24.266 1.00 87.19 189 ASP A N 1
ATOM 1494 C CA . ASP A 1 189 ? -15.473 -15.289 25.097 1.00 87.19 189 ASP A CA 1
ATOM 1495 C C . ASP A 1 189 ? -16.347 -14.247 25.807 1.00 87.19 189 ASP A C 1
ATOM 1497 O O . ASP A 1 189 ? -15.942 -13.100 26.017 1.00 87.19 189 ASP A O 1
ATOM 1501 N N . LEU A 1 190 ? -17.573 -14.635 26.149 1.00 87.56 190 LEU A N 1
ATOM 1502 C CA . LEU A 1 190 ? -18.500 -13.799 26.902 1.00 87.56 190 LEU A CA 1
ATOM 1503 C C . LEU A 1 190 ? -18.686 -14.409 28.285 1.00 87.56 190 LEU A C 1
ATOM 1505 O O . LEU A 1 190 ? -19.415 -15.383 28.467 1.00 87.56 190 LEU A O 1
ATOM 1509 N N . GLN A 1 191 ? -18.038 -13.806 29.273 1.00 89.62 191 GLN A N 1
ATOM 1510 C CA . GLN A 1 191 ? -18.029 -14.304 30.638 1.00 89.62 191 GLN A CA 1
ATOM 1511 C C . GLN A 1 191 ? -19.064 -13.580 31.490 1.00 89.62 191 GLN A C 1
ATOM 1513 O O . GLN A 1 191 ? -19.247 -12.366 31.393 1.00 89.62 191 GLN A O 1
ATOM 1518 N N . HIS A 1 192 ? -19.733 -14.333 32.357 1.00 89.50 192 HIS A N 1
ATOM 1519 C CA . HIS A 1 192 ? -20.626 -13.772 33.361 1.00 89.50 192 HIS A CA 1
ATOM 1520 C C . HIS A 1 192 ? -19.824 -13.533 34.643 1.00 89.50 192 HIS A C 1
ATOM 1522 O O . HIS A 1 192 ? -19.447 -14.482 35.329 1.00 89.50 192 HIS A O 1
ATOM 1528 N N . LEU A 1 193 ? -19.538 -12.268 34.944 1.00 86.38 193 LEU A N 1
ATOM 1529 C CA . LEU A 1 193 ? -18.861 -11.846 36.169 1.00 86.38 193 LEU A CA 1
ATOM 1530 C C . LEU A 1 193 ? -19.859 -11.054 37.009 1.00 86.38 193 LEU A C 1
ATOM 1532 O O . LEU A 1 193 ? -20.261 -9.943 36.656 1.00 86.38 193 LEU A O 1
ATOM 1536 N N . ASP A 1 194 ? -20.284 -11.664 38.111 1.00 85.38 194 ASP A N 1
ATOM 1537 C CA . ASP A 1 194 ? -21.321 -11.164 39.011 1.00 85.38 194 ASP A CA 1
ATOM 1538 C C . ASP A 1 194 ? -22.649 -10.877 38.293 1.00 85.38 194 ASP A C 1
ATOM 1540 O O . ASP A 1 194 ? -23.378 -11.798 37.944 1.00 85.38 194 ASP A O 1
ATOM 1544 N N . SER A 1 195 ? -22.981 -9.601 38.088 1.00 85.38 195 SER A N 1
ATOM 1545 C CA . SER A 1 195 ? -24.193 -9.136 37.394 1.00 85.38 195 SER A CA 1
ATOM 1546 C C . SER A 1 195 ? -23.871 -8.467 36.055 1.00 85.38 195 SER A C 1
ATOM 1548 O O . SER A 1 195 ? -24.682 -7.701 35.532 1.00 85.38 195 SER A O 1
ATOM 1550 N N . LYS A 1 196 ? -22.660 -8.684 35.529 1.00 85.12 196 LYS A N 1
ATOM 1551 C CA . LYS A 1 196 ? -22.159 -8.070 34.300 1.00 85.12 196 LYS A CA 1
ATOM 1552 C C . LYS A 1 196 ? -21.726 -9.142 33.309 1.00 85.12 196 LYS A C 1
ATOM 1554 O O . LYS A 1 196 ? -21.153 -10.168 33.669 1.00 85.12 196 LYS A O 1
ATOM 1559 N N . LEU A 1 197 ? -21.971 -8.855 32.038 1.00 87.00 197 LEU A N 1
ATOM 1560 C CA . LEU A 1 197 ? -21.392 -9.597 30.929 1.00 87.00 197 LEU A CA 1
ATOM 1561 C C . LEU A 1 197 ? -20.075 -8.922 30.549 1.00 87.00 197 LEU A C 1
ATOM 1563 O O . LEU A 1 197 ? -20.049 -7.723 30.273 1.00 87.00 197 LEU A O 1
ATOM 1567 N N . VAL A 1 198 ? -18.988 -9.684 30.572 1.00 89.12 198 VAL A N 1
ATOM 1568 C CA . VAL A 1 198 ? -17.640 -9.217 30.254 1.00 89.12 198 VAL A CA 1
ATOM 1569 C C . VAL A 1 198 ? -17.170 -9.937 29.004 1.00 89.12 198 VAL A C 1
ATOM 1571 O O . VAL A 1 198 ? -17.087 -11.162 28.975 1.00 89.12 198 VAL A O 1
ATOM 1574 N N . ILE A 1 199 ? -16.859 -9.165 27.968 1.00 88.19 199 ILE A N 1
ATOM 1575 C CA . ILE A 1 199 ? -16.226 -9.685 26.760 1.00 88.19 199 ILE A CA 1
ATOM 1576 C C . ILE A 1 199 ? -14.735 -9.814 27.060 1.00 88.19 199 ILE A C 1
ATOM 1578 O O . ILE A 1 199 ? -14.070 -8.818 27.349 1.00 88.19 199 ILE A O 1
ATOM 1582 N N . THR A 1 200 ? -14.211 -11.031 27.003 1.00 88.56 200 THR A N 1
ATOM 1583 C CA . THR A 1 200 ? -12.774 -11.292 27.062 1.00 88.56 200 THR A CA 1
ATOM 1584 C C . THR A 1 200 ? -12.287 -11.653 25.666 1.00 88.56 200 THR A C 1
ATOM 1586 O O . THR A 1 200 ? -13.005 -12.270 24.884 1.00 88.56 200 THR A O 1
ATOM 1589 N N . GLY A 1 201 ? -11.080 -11.229 25.307 1.00 86.38 201 GLY A N 1
ATOM 1590 C CA . GLY A 1 201 ? -10.511 -11.525 23.999 1.00 86.38 201 GLY A CA 1
ATOM 1591 C C . GLY A 1 201 ? -9.006 -11.331 23.980 1.00 86.38 201 GLY A C 1
ATOM 1592 O O . GLY A 1 201 ? -8.462 -10.584 24.793 1.00 86.38 201 GLY A O 1
ATOM 1593 N N . GLY A 1 202 ? -8.325 -12.036 23.082 1.00 84.50 202 GLY A N 1
ATOM 1594 C CA . GLY A 1 202 ? -6.870 -12.027 23.066 1.00 84.50 202 GLY A CA 1
ATOM 1595 C C . GLY A 1 202 ? -6.226 -12.846 21.956 1.00 84.50 202 GLY A C 1
ATOM 1596 O O . GLY A 1 202 ? -6.847 -13.220 20.959 1.00 84.50 202 GLY A O 1
ATOM 1597 N N . LEU A 1 203 ? -4.937 -13.094 22.162 1.00 79.69 203 LEU A N 1
ATOM 1598 C CA . LEU A 1 203 ? -4.078 -13.949 21.352 1.00 79.69 203 LEU A CA 1
ATOM 1599 C C . LEU A 1 203 ? -3.675 -15.171 22.189 1.00 79.69 203 LEU A C 1
ATOM 1601 O O . LEU A 1 203 ? -3.573 -15.055 23.410 1.00 79.69 203 LEU A O 1
ATOM 1605 N N . ASN A 1 204 ? -3.458 -16.311 21.528 1.00 66.56 204 ASN A N 1
ATOM 1606 C CA . ASN A 1 204 ? -2.879 -17.508 22.155 1.00 66.56 204 ASN A CA 1
ATOM 1607 C C . ASN A 1 204 ? -1.394 -17.324 22.483 1.00 66.56 204 ASN A C 1
ATOM 1609 O O . ASN A 1 204 ? -0.695 -16.660 21.682 1.00 66.56 204 ASN A O 1
#

Mean predicted aligned error: 12.62 Å

Radius of gyration: 24.3 Å; Cα contacts (8 Å, |Δi|>4): 161; chains: 1; bounding box: 64×32×73 Å

Secondary structure (DSSP, 8-state):
---HHHHHHHHHHHS---HHHHHHHHHHHHHHHHHHHHHHHHHHHTSGGGHHHHHHHHHHHHHHHHHHHHHHHHHHSS---TT--HHHHHHHT--SHHHHHHHHHHHHHHHHS----SSS-GGGPPP------HHHHHHHHHHHHHHHHTTSS--SGGG--HHHHHHHHHHH-S---TT-S----SEEEEEEETTEEEEEEE--

Organis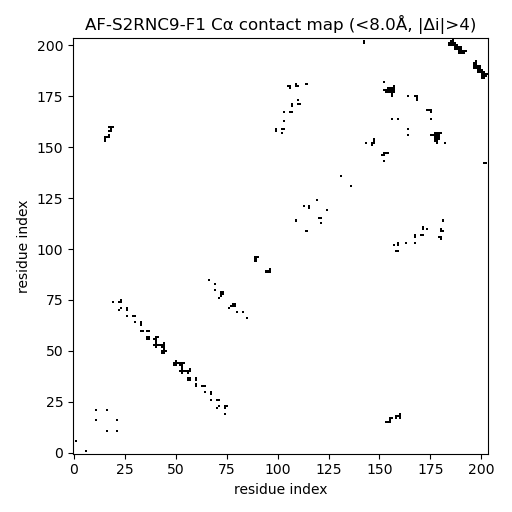m: NCBI:txid1256206

Sequence (204 aa):
MLTVIDIINRVLGYFNVADKPKGKAFTWVALIANFYLLYVAIQNLRYPDFRIRGALFMLAFVVFLYFIGLNFLYYFTNKTTKFDISPKVEKWLGSNAAKKTAVENELRTQLGAAPAQGVFSQDQLLTADVTMTEEQQANLDTLVDSLVKQGVLSLNYQGLDDKAVGRVAQETQQPVLAIGAPFPLPFFDLQHLDSKLVITGGLN

InterPro domains:
  IPR046503 Protein of unknown function DUF6681 [PF20386] (1-204)

Solvent-accessible surface area (backbone atoms only — not comparable to full-atom values): 12074 Å² total; per-residue (Å²): 132,92,43,72,65,54,50,50,51,48,56,57,64,70,42,78,62,45,62,55,68,56,48,47,53,51,41,54,52,50,50,55,52,40,55,53,41,40,51,54,10,55,60,26,49,74,38,82,94,32,30,70,62,9,50,51,35,45,51,49,31,54,56,49,50,53,54,44,50,51,45,48,37,48,62,75,37,97,54,84,63,96,83,64,56,60,69,62,52,37,60,72,73,67,50,64,60,64,55,53,53,48,52,53,50,50,38,44,47,52,68,63,38,78,84,63,94,56,98,56,56,77,94,73,58,80,90,76,85,89,82,77,53,74,68,55,48,53,51,50,50,54,48,50,52,49,34,40,74,71,66,77,43,56,72,30,38,78,66,48,51,74,66,57,50,50,49,46,26,65,74,53,73,43,89,77,48,45,60,40,51,90,76,82,70,90,40,66,49,81,43,80,53,93,94,41,82,43,81,46,70,56,82,137

pLDDT: mean 78.42, std 13.89, range [37.97, 95.62]

Foldseek 3Di:
DCDVVNVLCCVVVVPLDFPQVNLVVVLVVLVVVLVVLLVVLVVQCVDPVRVVVSVVSVVVSVVSVVVSVQSCCVRVPVDHDPPDCVVVVCVVVPHCVVVQVVLLVVLLCCLQPPDPPDPDDPVPDDDDDDDDDPVRVVVVVVQVVVCVSVVNFRQHLSNDDPVSQVVSCVVSVDHAGSSRGDDDAPDWDFDDDPPDTDIDGHDD

Nearest PDB structures (foldseek):
  1wdz-assembly1_A  TM=3.403E-01  e=2.377E+00  Homo sapiens
  2ykt-assembly1_A-2  TM=2.042E-01  e=3.995E+00  Homo sapiens